Protein AF-A0A538GCN0-F1 (afdb_monomer)

pLDDT: mean 70.9, std 20.15, range [23.64, 97.25]

Nearest PDB structures (foldseek):
  4cke-assembly1_D  TM=4.302E-01  e=5.587E+00  Orthopoxvirus vaccinia

Foldseek 3Di:
DDDDDDQPPDDPVCQQDDDDDPVVVLQVSVVVSCVVVVQDQLCPDPDADEAEAEAQFQQVDRDDPDDCLSNHSYYEYAFDEDAQLDLQAQLQKAAPVRDTDDAFDFAALVCLVVRRIAGDVVSCVVVVHDRVVSSVVSSVVRVCCVVVVHGGRGRHYDALYVPDNRVHHDPVVVVSDDDDDHDHDHDDDDDPDDDPDDDD

Solvent-accessible surface area (backbone atoms only — not comparable to full-atom values): 12314 Å² total; per-residue (Å²): 131,83,87,75,79,80,59,91,87,67,55,82,90,56,60,62,64,92,70,91,75,65,59,72,60,52,55,55,51,54,51,53,54,24,65,77,69,70,56,72,64,53,84,73,49,93,70,81,38,76,42,78,40,75,47,52,17,40,61,74,40,70,65,79,87,77,88,60,71,89,63,52,49,40,60,38,38,31,59,64,77,32,66,83,89,34,90,45,25,36,76,32,35,18,36,87,90,63,50,60,59,56,71,67,40,70,43,42,41,63,38,39,74,71,52,56,42,41,60,27,59,70,52,25,56,77,69,74,43,60,58,68,57,51,40,54,48,52,46,52,49,28,43,50,28,52,74,68,75,40,69,54,48,52,20,43,66,96,55,22,34,68,95,39,78,31,37,39,61,30,69,75,73,64,63,62,64,97,78,71,77,77,54,70,50,78,80,82,77,85,73,89,79,81,82,84,78,89,76,132

Structure (mmCIF, N/CA/C/O backbone):
data_AF-A0A538GCN0-F1
#
_entry.id   AF-A0A538GCN0-F1
#
loop_
_atom_site.group_PDB
_atom_site.id
_atom_site.type_symbol
_atom_site.label_atom_id
_atom_site.label_alt_id
_atom_site.label_comp_id
_atom_site.label_asym_id
_atom_site.label_entity_id
_atom_site.label_seq_id
_atom_site.pdbx_PDB_ins_code
_atom_site.Cartn_x
_atom_site.Cartn_y
_atom_site.Cartn_z
_atom_site.occupancy
_atom_site.B_iso_or_equiv
_atom_site.auth_seq_id
_atom_site.auth_comp_id
_atom_site.auth_asym_id
_atom_site.auth_atom_id
_atom_site.pdbx_PDB_model_num
ATOM 1 N N . MET A 1 1 ? 10.159 -7.612 -38.942 1.00 52.41 1 MET A N 1
ATOM 2 C CA . MET A 1 1 ? 11.280 -7.612 -37.983 1.00 52.41 1 MET A CA 1
ATOM 3 C C . MET A 1 1 ? 11.808 -9.027 -37.894 1.00 52.41 1 MET A C 1
ATOM 5 O O . MET A 1 1 ? 10.989 -9.935 -37.852 1.00 52.41 1 MET A O 1
ATOM 9 N N . ALA A 1 2 ? 13.125 -9.221 -37.961 1.00 57.31 2 ALA A N 1
ATOM 10 C CA . ALA A 1 2 ? 13.705 -10.527 -37.668 1.00 57.31 2 ALA A CA 1
ATOM 11 C C . ALA A 1 2 ? 13.614 -10.764 -36.155 1.00 57.31 2 ALA A C 1
ATOM 13 O O . ALA A 1 2 ? 13.868 -9.846 -35.376 1.00 57.31 2 ALA A O 1
ATOM 14 N N . GLU A 1 3 ? 13.201 -11.960 -35.755 1.00 68.25 3 GLU A N 1
ATOM 15 C CA . GLU A 1 3 ? 13.150 -12.351 -34.349 1.00 68.25 3 GLU A CA 1
ATOM 16 C C . GLU A 1 3 ? 14.589 -12.530 -33.843 1.00 68.25 3 GLU A C 1
ATOM 18 O O . GLU A 1 3 ? 15.367 -13.286 -34.428 1.00 68.25 3 GLU A O 1
ATOM 23 N N . LEU A 1 4 ? 14.970 -11.767 -32.815 1.00 74.50 4 LEU A N 1
ATOM 24 C CA . LEU A 1 4 ? 16.311 -11.824 -32.233 1.00 74.50 4 LEU A CA 1
ATOM 25 C C . LEU A 1 4 ? 16.396 -12.971 -31.215 1.00 74.50 4 LEU A C 1
ATOM 27 O O . LEU A 1 4 ? 15.414 -13.239 -30.518 1.00 74.50 4 LEU A O 1
ATOM 31 N N . PRO A 1 5 ? 17.553 -13.645 -31.097 1.00 76.06 5 PRO A N 1
ATOM 32 C CA . PRO A 1 5 ? 17.729 -14.699 -30.107 1.00 76.06 5 PRO A CA 1
ATOM 33 C C . PRO A 1 5 ? 17.662 -14.132 -28.684 1.00 76.06 5 PRO A C 1
ATOM 35 O O . PRO A 1 5 ? 18.009 -12.979 -28.437 1.00 76.06 5 PRO A O 1
ATOM 38 N N . LEU A 1 6 ? 17.255 -14.956 -27.720 1.00 74.25 6 LEU A N 1
ATOM 39 C CA . LEU A 1 6 ? 17.301 -14.561 -26.312 1.00 74.25 6 LEU A CA 1
ATOM 40 C C . LEU A 1 6 ? 18.765 -14.380 -25.860 1.00 74.25 6 LEU A C 1
ATOM 42 O O . LEU A 1 6 ? 19.615 -15.195 -26.235 1.00 74.25 6 LEU A O 1
ATOM 46 N N . PRO A 1 7 ? 19.085 -13.349 -25.053 1.00 75.19 7 PRO A N 1
ATOM 47 C CA . PRO A 1 7 ? 20.427 -13.176 -24.511 1.00 75.19 7 PRO A CA 1
ATOM 48 C C . PRO A 1 7 ? 20.880 -14.404 -23.701 1.00 75.19 7 PRO A C 1
ATOM 50 O O . PRO A 1 7 ? 20.070 -14.960 -22.959 1.00 75.19 7 PRO A O 1
ATOM 53 N N . PRO A 1 8 ? 22.168 -14.800 -23.745 1.00 74.06 8 PRO A N 1
ATOM 54 C CA . PRO A 1 8 ? 22.662 -16.013 -23.075 1.00 74.06 8 PRO A CA 1
ATOM 55 C C . PRO A 1 8 ? 22.438 -16.063 -21.558 1.00 74.06 8 PRO A C 1
ATOM 57 O O . PRO A 1 8 ? 22.442 -17.134 -20.960 1.00 74.06 8 PRO A O 1
ATOM 60 N N . HIS A 1 9 ? 22.271 -14.905 -20.920 1.00 73.06 9 HIS A N 1
ATOM 61 C CA . HIS A 1 9 ? 22.003 -14.803 -19.491 1.00 73.06 9 HIS A CA 1
ATOM 62 C C . HIS A 1 9 ? 20.524 -14.950 -19.110 1.00 73.06 9 HIS A C 1
ATOM 64 O O . HIS A 1 9 ? 20.208 -14.958 -17.919 1.00 73.06 9 HIS A O 1
ATOM 70 N N . PHE A 1 10 ? 19.618 -14.998 -20.088 1.00 76.44 10 PHE A N 1
ATOM 71 C CA . PHE A 1 10 ? 18.200 -15.212 -19.847 1.00 76.44 10 PHE A CA 1
ATOM 72 C C . PHE A 1 10 ? 17.928 -16.706 -19.640 1.00 76.44 10 PHE A C 1
ATOM 74 O O . PHE A 1 10 ? 18.150 -17.517 -20.537 1.00 76.44 10 PHE A O 1
ATOM 81 N N . ASP A 1 11 ? 17.423 -17.058 -18.458 1.00 74.25 11 ASP A N 1
ATOM 82 C CA . ASP A 1 11 ? 17.020 -18.421 -18.114 1.00 74.25 11 ASP A CA 1
ATOM 83 C C . ASP A 1 11 ? 15.494 -18.476 -17.925 1.00 74.25 11 ASP A C 1
ATOM 85 O O . ASP A 1 11 ? 14.989 -17.977 -16.912 1.00 74.25 11 ASP A O 1
ATOM 89 N N . PRO A 1 12 ? 14.743 -19.078 -18.868 1.00 70.62 12 PRO A N 1
ATOM 90 C CA . PRO A 1 12 ? 13.288 -19.141 -18.787 1.00 70.62 12 PRO A CA 1
ATOM 91 C C . PRO A 1 12 ? 12.788 -19.965 -17.592 1.00 70.62 12 PRO A C 1
ATOM 93 O O . PRO A 1 12 ? 11.657 -19.773 -17.160 1.00 70.62 12 PRO A O 1
ATOM 96 N N . SER A 1 13 ? 13.606 -20.868 -17.039 1.00 75.25 13 SER A N 1
ATOM 97 C CA . SER A 1 13 ? 13.225 -21.711 -15.896 1.00 75.25 13 SER A CA 1
ATOM 98 C C . SER A 1 13 ? 13.237 -20.965 -14.561 1.00 75.25 13 SER A C 1
ATOM 100 O O . SER A 1 13 ? 12.640 -21.423 -13.590 1.00 75.25 13 SER A O 1
ATOM 102 N N . ARG A 1 14 ? 13.888 -19.797 -14.525 1.00 68.12 14 ARG A N 1
ATOM 103 C CA . ARG A 1 14 ? 14.019 -18.938 -13.339 1.00 68.12 14 ARG A CA 1
ATOM 104 C C . ARG A 1 14 ? 13.107 -17.715 -13.382 1.00 68.12 14 ARG A C 1
ATOM 106 O O . ARG A 1 14 ? 13.153 -16.853 -12.503 1.00 68.12 14 ARG A O 1
ATOM 113 N N . VAL A 1 15 ? 12.269 -17.637 -14.411 1.00 61.22 15 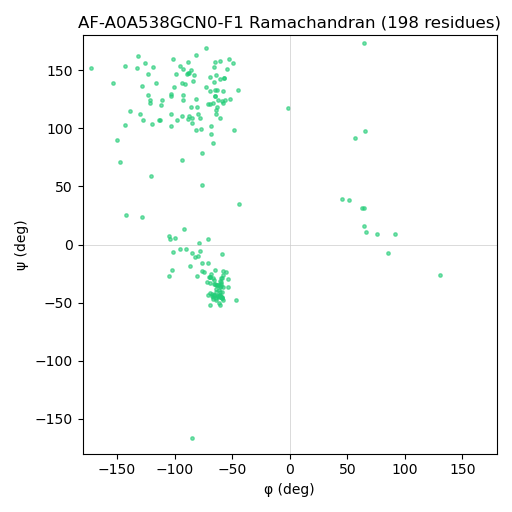VAL A N 1
ATOM 114 C CA . VAL A 1 15 ? 11.203 -16.646 -14.540 1.00 61.22 15 VAL A CA 1
ATOM 115 C C . VAL A 1 15 ? 10.205 -16.893 -13.406 1.00 61.22 15 VAL A C 1
ATOM 117 O O . VAL A 1 15 ? 9.595 -17.953 -13.325 1.00 61.22 15 VAL A O 1
ATOM 120 N N . GLY A 1 16 ? 10.115 -15.955 -12.463 1.00 56.09 16 GLY A N 1
ATOM 121 C CA . GLY A 1 16 ? 9.391 -16.145 -11.198 1.00 56.09 16 GLY A CA 1
ATOM 122 C C . GLY A 1 16 ? 10.204 -15.740 -9.970 1.00 56.09 16 GLY A C 1
ATOM 123 O O . GLY A 1 16 ? 9.646 -15.360 -8.944 1.00 56.09 16 GLY A O 1
ATOM 124 N N . GLU A 1 17 ? 11.531 -15.795 -10.069 1.00 68.00 17 GLU A N 1
ATOM 125 C CA . GLU A 1 17 ? 12.417 -15.612 -8.923 1.00 68.00 17 GLU A CA 1
ATOM 126 C C . GLU A 1 17 ? 12.882 -14.159 -8.768 1.00 68.00 17 GLU A C 1
ATOM 128 O O . GLU A 1 17 ? 13.273 -13.490 -9.727 1.00 68.00 17 GLU A O 1
ATOM 133 N N . VAL A 1 18 ? 12.919 -13.678 -7.522 1.00 62.97 18 VAL A N 1
ATOM 134 C CA . VAL A 1 18 ? 13.594 -12.420 -7.183 1.00 62.97 18 VAL A CA 1
ATOM 135 C C . VAL A 1 18 ? 15.052 -12.729 -6.860 1.00 62.97 18 VAL A C 1
ATOM 137 O O . VAL A 1 18 ? 15.365 -13.273 -5.803 1.00 62.97 18 VAL A O 1
ATOM 140 N N . SER A 1 19 ? 15.962 -12.354 -7.759 1.00 64.81 19 SER A N 1
ATOM 141 C CA . SER A 1 19 ? 17.403 -12.527 -7.565 1.00 64.81 19 SER A CA 1
ATOM 142 C C . SER A 1 19 ? 18.177 -11.224 -7.740 1.00 64.81 19 SER A C 1
ATOM 144 O O . SER A 1 19 ? 17.758 -10.300 -8.440 1.00 64.81 19 SER A O 1
ATOM 146 N N . ARG A 1 20 ? 19.365 -11.160 -7.131 1.00 66.44 20 ARG A N 1
ATOM 147 C CA . ARG A 1 20 ? 20.312 -10.071 -7.379 1.00 66.44 20 ARG A CA 1
ATOM 148 C C . ARG A 1 20 ? 20.781 -10.124 -8.835 1.00 66.44 20 ARG A C 1
ATOM 150 O O . ARG A 1 20 ? 21.260 -11.158 -9.288 1.00 66.44 20 ARG A O 1
ATOM 157 N N . VAL A 1 21 ? 20.678 -8.999 -9.536 1.00 65.00 21 VAL A N 1
ATOM 158 C CA . VAL A 1 21 ? 21.190 -8.844 -10.903 1.00 65.00 21 VAL A CA 1
ATOM 159 C C . VAL A 1 21 ? 22.617 -8.281 -10.844 1.00 65.00 21 VAL A C 1
ATOM 161 O O . VAL A 1 21 ? 22.833 -7.272 -10.161 1.00 65.00 21 VAL A O 1
ATOM 164 N N . PRO A 1 22 ? 23.606 -8.893 -11.524 1.00 70.81 22 PRO A N 1
ATOM 165 C CA . PRO A 1 22 ? 24.942 -8.320 -11.671 1.00 70.81 22 PRO A CA 1
ATOM 166 C C . PRO A 1 22 ? 24.916 -7.196 -12.722 1.00 70.81 22 PRO A C 1
ATOM 168 O O . PRO A 1 22 ? 25.269 -7.395 -13.879 1.00 70.81 22 PRO A O 1
ATOM 171 N N . TYR A 1 23 ? 24.440 -6.008 -12.329 1.00 62.69 23 TYR A N 1
ATOM 172 C CA . TYR A 1 23 ? 24.153 -4.908 -13.265 1.00 62.69 23 TYR A CA 1
ATOM 173 C C . TYR A 1 23 ? 25.353 -4.458 -14.099 1.00 62.69 23 TYR A C 1
ATOM 175 O O . TYR A 1 23 ? 25.184 -4.109 -15.263 1.00 62.69 23 TYR A O 1
ATOM 183 N N . GLU A 1 24 ? 26.554 -4.455 -13.521 1.00 61.50 24 GLU A N 1
ATOM 184 C CA . GLU A 1 24 ? 27.763 -4.057 -14.245 1.00 61.50 24 GLU A CA 1
ATOM 185 C C . GLU A 1 24 ? 28.064 -5.014 -15.406 1.00 61.50 24 GLU A C 1
ATOM 187 O O . GLU A 1 24 ? 28.298 -4.568 -16.530 1.00 61.50 24 GLU A O 1
ATOM 192 N N . ASP A 1 25 ? 27.980 -6.321 -15.155 1.00 68.75 25 ASP A N 1
ATOM 193 C CA . ASP A 1 25 ? 28.199 -7.348 -16.173 1.00 68.75 25 ASP A CA 1
ATOM 194 C C . ASP A 1 25 ? 27.087 -7.313 -17.228 1.00 68.75 25 ASP A C 1
ATOM 196 O O . ASP A 1 25 ? 27.372 -7.288 -18.425 1.00 68.75 25 ASP A O 1
ATOM 200 N N . ARG A 1 26 ? 25.820 -7.193 -16.800 1.00 75.69 26 ARG A N 1
ATOM 201 C CA . ARG A 1 26 ? 24.671 -7.063 -17.713 1.00 75.69 26 ARG A CA 1
ATOM 202 C C . ARG A 1 26 ? 24.783 -5.842 -18.622 1.00 75.69 26 ARG A C 1
ATOM 204 O O . ARG A 1 26 ? 24.492 -5.946 -19.810 1.00 75.69 26 ARG A O 1
ATOM 211 N N . ALA A 1 27 ? 25.242 -4.704 -18.103 1.00 65.75 27 ALA A N 1
ATOM 212 C CA . ALA A 1 27 ? 25.438 -3.500 -18.903 1.00 65.75 27 ALA A CA 1
ATOM 213 C C . ALA A 1 27 ? 26.517 -3.689 -19.982 1.00 65.75 27 ALA A C 1
ATOM 215 O O . ALA A 1 27 ? 26.323 -3.251 -21.117 1.00 65.75 27 ALA A O 1
ATOM 216 N N . ARG A 1 28 ? 27.631 -4.360 -19.653 1.00 70.81 28 ARG A N 1
ATOM 217 C CA . ARG A 1 28 ? 28.695 -4.678 -20.622 1.00 70.81 28 ARG A CA 1
ATOM 218 C C . ARG A 1 28 ? 28.207 -5.663 -21.687 1.00 70.81 28 ARG A C 1
ATOM 220 O O . ARG A 1 28 ? 28.394 -5.411 -22.873 1.00 70.81 28 ARG A O 1
ATOM 227 N N . GLU A 1 29 ? 27.536 -6.738 -21.279 1.00 76.25 29 GLU A N 1
ATOM 228 C CA . GLU A 1 29 ? 26.967 -7.744 -22.187 1.00 76.25 29 GLU A CA 1
ATOM 229 C C . GLU A 1 29 ? 25.911 -7.154 -23.130 1.00 76.25 29 GLU A C 1
ATOM 231 O O . GLU A 1 29 ? 25.882 -7.494 -24.307 1.00 76.25 29 GLU A O 1
ATOM 236 N N . ALA A 1 30 ? 25.065 -6.240 -22.645 1.00 69.62 30 ALA A N 1
ATOM 237 C CA . ALA A 1 30 ? 24.025 -5.605 -23.454 1.00 69.62 30 ALA A CA 1
ATOM 238 C C . ALA A 1 30 ? 24.584 -4.708 -24.572 1.00 69.62 30 ALA A C 1
ATOM 240 O O . ALA A 1 30 ? 23.931 -4.552 -25.609 1.00 69.62 30 ALA A O 1
ATOM 241 N N . VAL A 1 31 ? 25.761 -4.104 -24.364 1.00 72.31 31 VAL A N 1
ATOM 242 C CA . VAL A 1 31 ? 26.472 -3.343 -25.406 1.00 72.31 31 VAL A CA 1
ATOM 243 C C . VAL A 1 31 ? 26.981 -4.302 -26.476 1.00 72.31 31 VAL A C 1
ATOM 245 O O . VAL A 1 31 ? 26.634 -4.137 -27.639 1.00 72.31 31 VAL A O 1
ATOM 248 N N . VAL A 1 32 ? 27.699 -5.355 -26.070 1.00 79.19 32 VAL A N 1
ATOM 249 C CA . VAL A 1 32 ? 28.238 -6.369 -26.993 1.00 79.19 32 VAL A CA 1
ATOM 250 C C . VAL A 1 32 ? 27.123 -7.019 -27.812 1.00 79.19 32 VAL A C 1
ATOM 252 O O . VAL A 1 32 ? 27.203 -7.070 -29.033 1.00 79.19 32 VAL A O 1
ATOM 255 N N . TRP A 1 33 ? 26.041 -7.443 -27.158 1.00 79.75 33 TRP A N 1
ATOM 256 C CA . TRP A 1 33 ? 24.913 -8.086 -27.827 1.00 79.75 33 TRP A CA 1
ATOM 257 C C . TRP A 1 33 ? 24.220 -7.153 -28.830 1.00 79.75 33 TRP A C 1
ATOM 259 O O . TRP A 1 33 ? 23.760 -7.604 -29.878 1.00 79.75 33 TRP A O 1
ATOM 269 N N . ALA A 1 34 ? 24.152 -5.850 -28.534 1.00 74.19 34 ALA A N 1
ATOM 270 C CA . ALA A 1 34 ? 23.592 -4.866 -29.456 1.00 74.19 34 ALA A CA 1
ATOM 271 C C . ALA A 1 34 ? 24.462 -4.681 -30.700 1.00 74.19 34 ALA A C 1
ATOM 273 O O . ALA A 1 34 ? 23.920 -4.653 -3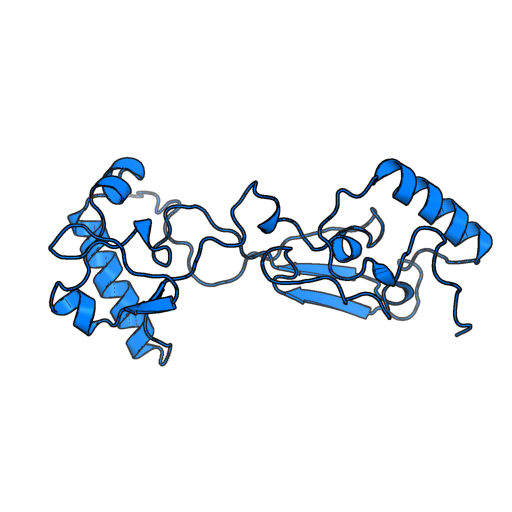1.802 1.00 74.19 34 ALA A O 1
ATOM 274 N N . ASP A 1 35 ? 25.782 -4.615 -30.524 1.00 77.00 35 ASP A N 1
ATOM 275 C CA . ASP A 1 35 ? 26.733 -4.522 -31.632 1.00 77.00 35 ASP A CA 1
ATOM 276 C C . ASP A 1 35 ? 26.669 -5.781 -32.514 1.00 77.00 35 ASP A C 1
ATOM 278 O O . ASP A 1 35 ? 26.589 -5.676 -33.738 1.00 77.00 35 ASP A O 1
ATOM 282 N N . GLU A 1 36 ? 26.616 -6.971 -31.903 1.00 82.00 36 GLU A N 1
ATOM 283 C CA . GLU A 1 36 ? 26.510 -8.261 -32.604 1.00 82.00 36 GLU A CA 1
ATOM 284 C C . GLU A 1 36 ? 25.234 -8.389 -33.450 1.00 82.00 36 GLU A C 1
ATOM 286 O O . GLU A 1 36 ? 25.264 -8.977 -34.531 1.00 82.00 36 GLU A O 1
ATOM 291 N N . HIS A 1 37 ? 24.116 -7.836 -32.972 1.00 78.88 37 HIS A N 1
ATOM 292 C CA . HIS A 1 37 ? 22.804 -7.975 -33.611 1.00 78.88 37 HIS A CA 1
ATOM 293 C C . HIS A 1 37 ? 22.346 -6.704 -34.344 1.00 78.88 37 HIS A C 1
ATOM 295 O O . HIS A 1 37 ? 21.205 -6.639 -34.805 1.00 78.88 37 HIS A O 1
ATOM 301 N N . GLY A 1 38 ? 23.215 -5.693 -34.466 1.00 76.62 38 GLY A N 1
ATOM 302 C CA . GLY A 1 38 ? 22.918 -4.441 -35.166 1.00 76.62 38 GLY A CA 1
ATOM 303 C C . GLY A 1 38 ? 21.776 -3.632 -34.540 1.00 76.62 38 GLY A C 1
ATOM 304 O O . GLY A 1 38 ? 21.027 -2.965 -35.253 1.00 76.62 38 GLY A O 1
ATOM 305 N N . VAL A 1 39 ? 21.609 -3.706 -33.218 1.00 74.19 39 VAL A N 1
ATOM 306 C CA . VAL A 1 39 ? 20.544 -3.004 -32.491 1.00 74.19 39 VAL A CA 1
ATOM 307 C C . VAL A 1 39 ? 20.991 -1.576 -32.185 1.00 74.19 39 VAL A C 1
ATOM 309 O O . VAL A 1 39 ? 21.800 -1.340 -31.288 1.00 74.19 39 VAL A O 1
ATOM 312 N N . GLY A 1 40 ? 20.446 -0.616 -32.935 1.00 65.56 40 GLY A N 1
ATOM 313 C CA . GLY A 1 40 ? 20.700 0.810 -32.737 1.00 65.56 40 GLY A CA 1
ATOM 314 C C . GLY A 1 40 ? 20.026 1.391 -31.484 1.00 65.56 40 GLY A C 1
ATOM 315 O O . GLY A 1 40 ? 19.187 0.743 -30.849 1.00 65.56 40 GLY A O 1
ATOM 316 N N . PRO A 1 41 ? 20.373 2.629 -31.090 1.00 66.00 41 PRO A N 1
ATOM 317 C CA . PRO A 1 41 ? 19.707 3.300 -29.985 1.00 66.00 41 PRO A CA 1
ATOM 318 C C . PRO A 1 41 ? 18.234 3.579 -30.312 1.00 66.00 41 PRO A C 1
ATOM 320 O O . PRO A 1 41 ? 17.946 4.306 -31.256 1.00 66.00 41 PRO A O 1
ATOM 323 N N . ALA A 1 42 ? 17.310 3.166 -29.438 1.00 62.78 42 ALA A N 1
ATOM 324 C CA . ALA A 1 42 ? 15.870 3.466 -29.570 1.00 62.78 42 ALA A CA 1
ATOM 325 C C . ALA A 1 42 ? 15.536 4.981 -29.596 1.00 62.78 42 ALA A C 1
ATOM 327 O O . ALA A 1 42 ? 14.404 5.412 -29.807 1.00 62.78 42 ALA A O 1
ATOM 328 N N . ALA A 1 43 ? 16.529 5.835 -29.330 1.00 59.78 43 ALA A N 1
ATOM 329 C CA . ALA A 1 43 ? 16.440 7.280 -29.491 1.00 59.78 43 ALA A CA 1
ATOM 330 C C . ALA A 1 43 ? 16.345 7.731 -30.956 1.00 59.78 43 ALA A C 1
ATOM 332 O O . ALA A 1 43 ? 15.833 8.825 -31.206 1.00 59.78 43 ALA A O 1
ATOM 333 N N . GLU A 1 44 ? 16.861 6.914 -31.871 1.00 71.12 44 GLU A N 1
ATOM 334 C CA . GLU A 1 44 ? 16.956 7.173 -33.308 1.00 71.12 44 GLU A CA 1
ATOM 335 C C . GLU A 1 44 ? 15.779 6.565 -34.085 1.00 71.12 44 GLU A C 1
ATOM 337 O O . GLU A 1 44 ? 15.641 6.808 -35.284 1.00 71.12 44 GLU A O 1
ATOM 342 N N . ASP A 1 45 ? 14.887 5.841 -33.401 1.00 70.00 45 ASP A N 1
ATOM 343 C CA . ASP A 1 45 ? 13.708 5.240 -34.011 1.00 70.00 45 ASP A CA 1
ATOM 344 C C . ASP A 1 45 ? 12.752 6.306 -34.562 1.00 70.00 45 ASP A C 1
ATOM 346 O O . ASP A 1 45 ? 12.380 7.282 -33.894 1.00 70.00 45 ASP A O 1
ATOM 350 N N . VAL A 1 46 ? 12.308 6.085 -35.802 1.00 73.56 46 VAL A N 1
ATOM 351 C CA . VAL A 1 46 ? 11.317 6.936 -36.481 1.00 73.56 46 VAL A CA 1
ATOM 352 C C . VAL A 1 46 ? 9.922 6.801 -35.867 1.00 73.56 46 VAL A C 1
ATOM 354 O O . VAL A 1 46 ? 9.132 7.744 -35.902 1.00 73.56 46 VAL A O 1
ATOM 357 N N . PHE A 1 47 ? 9.626 5.642 -35.279 1.00 73.69 47 PHE A N 1
ATOM 358 C CA . PHE A 1 47 ? 8.403 5.370 -34.539 1.00 73.69 47 PHE A CA 1
ATOM 359 C C . PHE A 1 47 ? 8.707 5.410 -33.043 1.00 73.69 47 PHE A C 1
ATOM 361 O O . PHE A 1 47 ? 9.626 4.745 -32.577 1.00 73.69 47 PHE A O 1
ATOM 368 N N . ARG A 1 48 ? 7.936 6.192 -32.284 1.00 66.31 48 ARG A N 1
ATOM 369 C CA . ARG A 1 48 ? 8.121 6.331 -30.837 1.00 66.31 48 ARG A CA 1
ATOM 370 C C . ARG A 1 48 ? 6.962 5.708 -30.086 1.00 66.31 48 ARG A C 1
ATOM 372 O O . ARG A 1 48 ? 5.827 6.164 -30.203 1.00 66.31 48 ARG A O 1
ATOM 379 N N . LEU A 1 49 ? 7.282 4.718 -29.265 1.00 67.12 49 LEU A N 1
ATOM 380 C CA . LEU A 1 49 ? 6.366 4.084 -28.327 1.00 67.12 49 LEU A CA 1
ATOM 381 C C . LEU A 1 49 ? 6.769 4.447 -26.892 1.00 67.12 49 LEU A C 1
ATOM 383 O O . LEU A 1 49 ? 7.917 4.230 -26.493 1.00 67.12 49 LEU A O 1
ATOM 387 N N . CYS A 1 50 ? 5.835 5.014 -26.129 1.00 62.56 50 CYS A N 1
ATOM 388 C CA . CYS A 1 50 ? 6.006 5.316 -24.707 1.00 62.56 50 CY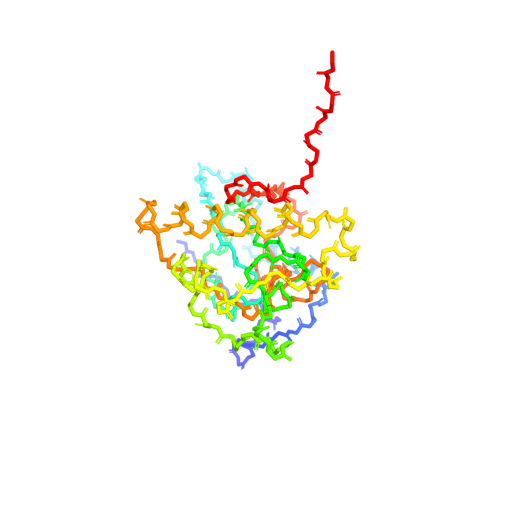S A CA 1
ATOM 389 C C . CYS A 1 50 ? 5.257 4.276 -23.870 1.00 62.56 50 CYS A C 1
ATOM 391 O O . CYS A 1 50 ? 4.069 4.041 -24.095 1.00 62.56 50 CYS A O 1
ATOM 393 N N . LEU A 1 51 ? 5.942 3.687 -22.892 1.00 65.00 51 LEU A N 1
ATOM 394 C CA . LEU A 1 51 ? 5.363 2.791 -21.901 1.00 65.00 51 LEU A CA 1
ATOM 395 C C . LEU A 1 51 ? 5.199 3.536 -20.568 1.00 65.00 51 LEU A C 1
ATOM 397 O O . LEU A 1 51 ? 6.181 3.856 -19.897 1.00 65.00 51 LEU A O 1
ATOM 401 N N . LEU A 1 52 ? 3.953 3.774 -20.160 1.00 70.00 52 LEU A N 1
ATOM 402 C CA . LEU A 1 52 ? 3.623 4.137 -18.781 1.00 70.00 52 LEU A CA 1
ATOM 403 C C . LEU A 1 52 ? 3.479 2.844 -17.976 1.00 70.00 52 LEU A C 1
ATOM 405 O O . LEU A 1 52 ? 2.532 2.088 -18.182 1.00 70.00 52 LEU A O 1
ATOM 409 N N . ALA A 1 53 ? 4.433 2.582 -17.088 1.00 67.94 53 ALA A N 1
ATOM 410 C CA . ALA A 1 53 ? 4.476 1.353 -16.310 1.00 67.94 53 ALA A CA 1
ATOM 411 C C . ALA A 1 53 ? 3.986 1.637 -14.883 1.00 67.94 53 ALA A C 1
ATOM 413 O O . ALA A 1 53 ? 4.700 2.226 -14.075 1.00 67.94 53 ALA A O 1
ATOM 414 N N . VAL A 1 54 ? 2.742 1.268 -14.581 1.00 73.19 54 VAL A N 1
ATOM 415 C CA . VAL A 1 54 ? 2.123 1.588 -13.288 1.00 73.19 54 VAL A CA 1
ATOM 416 C C . VAL A 1 54 ? 2.477 0.521 -12.256 1.00 73.19 54 VAL A C 1
ATOM 418 O O . VAL A 1 54 ? 2.134 -0.642 -12.443 1.00 73.19 54 VAL A O 1
ATOM 421 N N . ASP A 1 55 ? 3.163 0.931 -11.189 1.00 72.31 55 ASP A N 1
ATOM 422 C CA . ASP A 1 55 ? 3.441 0.152 -9.973 1.00 72.31 55 ASP A CA 1
ATOM 423 C C . ASP A 1 55 ? 4.060 -1.239 -10.241 1.00 72.31 55 ASP A C 1
ATOM 425 O O . ASP A 1 55 ? 3.793 -2.222 -9.556 1.00 72.31 55 ASP A O 1
ATOM 429 N N . VAL A 1 56 ? 4.957 -1.320 -11.232 1.00 71.25 56 VAL A N 1
ATOM 430 C CA . VAL A 1 56 ? 5.752 -2.520 -11.590 1.00 71.25 56 VAL A CA 1
ATOM 431 C C . VAL A 1 56 ? 6.908 -2.770 -10.613 1.00 71.25 56 VAL A C 1
ATOM 433 O O . VAL A 1 56 ? 8.078 -2.915 -10.982 1.00 71.25 56 VAL A O 1
ATOM 436 N N . GLN A 1 57 ? 6.584 -2.783 -9.326 1.00 73.31 57 GLN A N 1
ATOM 437 C CA . GLN A 1 57 ? 7.517 -3.025 -8.232 1.00 73.31 57 GLN A CA 1
ATOM 438 C C . GLN A 1 57 ? 7.497 -4.496 -7.823 1.00 73.31 57 GLN A C 1
ATOM 440 O O . GLN A 1 57 ? 6.489 -5.185 -7.977 1.00 73.31 57 GLN A O 1
ATOM 445 N N . ASN A 1 58 ? 8.610 -4.976 -7.268 1.00 68.62 58 ASN A N 1
ATOM 446 C CA . ASN A 1 58 ? 8.781 -6.364 -6.832 1.00 68.62 58 ASN A CA 1
ATOM 447 C C . ASN A 1 58 ? 7.677 -6.844 -5.878 1.00 68.62 58 ASN A C 1
ATOM 449 O O . ASN A 1 58 ? 7.371 -8.030 -5.858 1.00 68.62 58 ASN A O 1
ATOM 453 N N . THR A 1 59 ? 7.084 -5.952 -5.075 1.00 62.97 59 THR A N 1
ATOM 454 C CA . THR A 1 59 ? 5.969 -6.335 -4.200 1.00 62.97 59 THR A CA 1
ATOM 455 C C . THR A 1 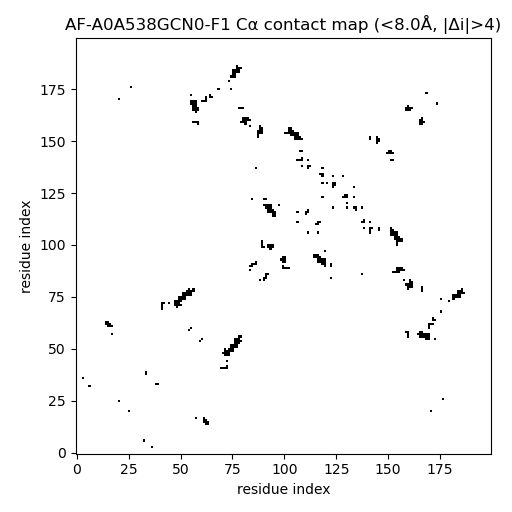59 ? 4.703 -6.735 -4.965 1.00 62.97 59 THR A C 1
ATOM 457 O O . THR A 1 59 ? 3.932 -7.547 -4.463 1.00 62.97 59 THR A O 1
ATOM 460 N N . PHE A 1 60 ? 4.479 -6.193 -6.162 1.00 66.19 60 PHE A N 1
ATOM 461 C CA . PHE A 1 60 ? 3.251 -6.417 -6.929 1.00 66.19 60 PHE A CA 1
ATOM 462 C C . PHE A 1 60 ? 3.437 -7.372 -8.102 1.00 66.19 60 PHE A C 1
ATOM 464 O O . PHE A 1 60 ? 2.486 -8.021 -8.534 1.00 66.19 60 PHE A O 1
ATOM 471 N N . CYS A 1 61 ? 4.651 -7.446 -8.640 1.00 64.94 61 CYS A N 1
ATOM 472 C CA . CYS A 1 61 ? 4.919 -8.122 -9.895 1.00 64.94 61 CYS A CA 1
ATOM 473 C C . CYS A 1 61 ? 5.950 -9.243 -9.712 1.00 64.94 61 CYS A C 1
ATOM 475 O O . CYS A 1 61 ? 7.094 -9.004 -9.332 1.00 64.94 61 CYS A O 1
ATOM 477 N N . VAL A 1 62 ? 5.540 -10.462 -10.063 1.00 55.06 62 VAL A N 1
ATOM 478 C CA . VAL A 1 62 ? 6.416 -11.615 -10.333 1.00 55.06 62 VAL A CA 1
ATOM 479 C C . VAL A 1 62 ? 6.726 -11.587 -11.848 1.00 55.06 62 VAL A C 1
ATOM 481 O O . VAL A 1 62 ? 5.856 -11.180 -12.622 1.00 55.06 62 VAL A O 1
ATOM 484 N N . PRO A 1 63 ? 7.967 -11.847 -12.303 1.00 53.12 63 PRO A N 1
ATOM 485 C CA . PRO A 1 63 ? 8.493 -11.252 -13.527 1.00 53.12 63 PRO A CA 1
ATOM 486 C C . PRO A 1 63 ? 7.992 -11.968 -14.784 1.00 53.12 63 PRO A C 1
ATOM 488 O O . PRO A 1 63 ? 8.437 -13.066 -15.056 1.00 53.12 63 PRO A O 1
ATOM 491 N N . ASP A 1 64 ? 7.158 -11.312 -15.595 1.00 48.81 64 ASP A N 1
ATOM 492 C CA . ASP A 1 64 ? 6.766 -11.820 -16.927 1.00 48.81 64 ASP A CA 1
ATOM 493 C C . ASP A 1 64 ? 6.630 -10.716 -18.003 1.00 48.81 64 ASP A C 1
ATOM 495 O O . ASP A 1 64 ? 5.917 -10.847 -18.997 1.00 48.81 64 ASP A O 1
ATOM 499 N N . PHE A 1 65 ? 7.330 -9.587 -17.846 1.00 51.38 65 PHE A N 1
ATOM 500 C CA . PHE A 1 65 ? 7.048 -8.375 -18.634 1.00 51.38 65 PHE A CA 1
ATOM 501 C C . PHE A 1 65 ? 7.843 -8.185 -19.951 1.00 51.38 65 PHE A C 1
ATOM 503 O O . PHE A 1 65 ? 7.822 -7.095 -20.519 1.00 51.38 65 PHE A O 1
ATOM 510 N N . TYR A 1 66 ? 8.540 -9.197 -20.491 1.00 52.69 66 TYR A N 1
ATOM 511 C CA . TYR A 1 66 ? 9.635 -8.952 -21.460 1.00 52.69 66 TYR A CA 1
ATOM 512 C C . TYR A 1 66 ? 9.479 -9.573 -22.850 1.00 52.69 66 TYR A C 1
ATOM 514 O O . TYR A 1 66 ? 10.350 -10.314 -23.291 1.00 52.69 66 TYR A O 1
ATOM 522 N N . ARG A 1 67 ? 8.413 -9.238 -23.589 1.00 49.31 67 ARG A N 1
ATOM 523 C CA . ARG A 1 67 ? 8.326 -9.624 -25.017 1.00 49.31 67 ARG A CA 1
ATOM 524 C C . ARG A 1 67 ? 8.626 -8.506 -26.020 1.00 49.31 67 ARG A C 1
ATOM 526 O O . ARG A 1 67 ? 9.062 -8.818 -27.116 1.00 49.31 67 ARG A O 1
ATOM 533 N N . ASN A 1 68 ? 8.499 -7.227 -25.640 1.00 51.56 68 ASN A N 1
ATOM 534 C CA . ASN A 1 68 ? 8.578 -6.099 -26.591 1.00 51.56 68 ASN A CA 1
ATOM 535 C C . ASN A 1 68 ? 9.574 -4.989 -26.185 1.00 51.56 68 ASN A C 1
ATOM 537 O O . ASN A 1 68 ? 9.430 -3.842 -26.602 1.00 51.56 68 ASN A O 1
ATOM 541 N N . LEU A 1 69 ? 10.583 -5.294 -25.355 1.00 55.94 69 LEU A N 1
ATOM 542 C CA . LEU A 1 69 ? 11.517 -4.282 -24.823 1.00 55.94 69 LEU A CA 1
ATOM 543 C C . LEU A 1 69 ? 12.302 -3.514 -25.900 1.00 55.94 69 LEU A C 1
ATOM 545 O O . LEU A 1 69 ? 12.657 -2.360 -25.675 1.00 55.94 69 LEU A O 1
ATOM 549 N N . GLY A 1 70 ? 12.562 -4.132 -27.055 1.00 52.38 70 GLY A N 1
ATOM 550 C CA . GLY A 1 70 ? 13.312 -3.512 -28.152 1.00 52.38 70 GLY A CA 1
ATOM 551 C C . GLY A 1 70 ? 12.566 -2.401 -28.897 1.00 52.38 70 GLY A C 1
ATOM 552 O O . GLY A 1 70 ? 13.208 -1.635 -29.600 1.00 52.38 70 GLY A O 1
ATOM 553 N N . GLU A 1 71 ? 11.244 -2.296 -28.733 1.00 57.16 71 GLU A N 1
ATOM 554 C CA . GLU A 1 71 ? 10.409 -1.295 -29.421 1.00 57.16 71 GLU A CA 1
ATOM 555 C C . GLU A 1 71 ? 10.037 -0.107 -28.516 1.00 57.16 71 GLU A C 1
ATOM 557 O O . GLU A 1 71 ? 9.421 0.866 -28.956 1.00 57.16 71 GLU A O 1
ATOM 562 N N . ILE A 1 72 ? 10.376 -0.175 -27.223 1.00 58.09 72 ILE A N 1
ATOM 563 C CA . ILE A 1 72 ? 9.991 0.839 -26.241 1.00 58.09 72 ILE A CA 1
ATOM 564 C C . ILE A 1 72 ? 11.032 1.961 -26.222 1.00 58.09 72 ILE A C 1
ATOM 566 O O . ILE A 1 72 ? 12.149 1.810 -25.733 1.00 58.09 72 ILE A O 1
ATOM 570 N N . THR A 1 73 ? 10.630 3.136 -26.701 1.00 54.56 73 THR A N 1
ATOM 571 C CA . THR A 1 73 ? 11.508 4.316 -26.820 1.00 54.56 73 THR A CA 1
ATOM 572 C C . THR A 1 73 ? 11.585 5.170 -25.544 1.00 54.56 73 THR A C 1
ATOM 574 O O . THR A 1 73 ? 12.516 5.973 -25.382 1.00 54.56 73 THR A O 1
ATOM 577 N N . GLN A 1 74 ? 10.615 5.009 -24.633 1.00 59.72 74 GLN A N 1
ATOM 578 C CA . GLN A 1 74 ? 10.526 5.708 -23.347 1.00 59.72 74 GLN A CA 1
ATOM 579 C C . GLN A 1 74 ? 9.741 4.880 -22.320 1.00 59.72 74 GLN A C 1
ATOM 581 O O . GLN A 1 74 ? 8.691 4.332 -22.650 1.00 59.72 74 GLN A O 1
ATOM 586 N N . VAL A 1 75 ? 10.213 4.851 -21.068 1.00 62.62 75 VAL A N 1
ATOM 587 C CA . VAL A 1 75 ? 9.497 4.261 -19.926 1.00 62.62 75 VAL A CA 1
ATOM 588 C C . VAL A 1 75 ? 9.322 5.311 -18.838 1.00 62.62 75 VAL A C 1
ATOM 590 O O . VAL A 1 75 ? 10.290 5.943 -18.420 1.00 62.62 75 VAL A O 1
ATOM 593 N N . LEU A 1 76 ? 8.090 5.483 -18.370 1.00 67.44 76 LEU A N 1
ATOM 594 C CA . LEU A 1 76 ? 7.750 6.312 -17.217 1.00 67.44 76 LEU A CA 1
ATOM 595 C C . LEU A 1 76 ? 7.104 5.408 -16.167 1.00 67.44 76 LEU A C 1
ATOM 597 O O . LEU A 1 76 ? 5.954 5.015 -16.359 1.00 67.44 76 LEU A O 1
ATOM 601 N N . PRO A 1 77 ? 7.806 5.023 -15.092 1.00 66.06 77 PRO A N 1
ATOM 602 C CA . PRO A 1 77 ? 7.172 4.264 -14.033 1.00 66.06 77 PRO A CA 1
ATOM 603 C C . PRO A 1 77 ? 6.446 5.184 -13.045 1.00 66.06 77 PRO A C 1
ATOM 605 O O . PRO A 1 77 ? 6.970 6.236 -12.664 1.00 66.06 77 PRO A O 1
ATOM 608 N N . SER A 1 78 ? 5.274 4.762 -12.571 1.00 70.25 78 SER A N 1
ATOM 609 C CA . SER A 1 78 ? 4.814 5.176 -11.242 1.00 70.25 78 SER A CA 1
ATOM 610 C C . SER A 1 78 ? 5.359 4.200 -10.208 1.00 70.25 78 SER A C 1
ATOM 612 O O . SER A 1 78 ? 5.563 3.019 -10.496 1.00 70.25 78 SER A O 1
ATOM 614 N N . LEU A 1 79 ? 5.634 4.714 -9.014 1.00 70.00 79 LEU A N 1
ATOM 615 C CA . LEU A 1 79 ? 6.021 3.901 -7.872 1.00 70.00 79 LEU A CA 1
ATOM 616 C C . LEU A 1 79 ? 5.018 4.143 -6.760 1.00 70.00 79 LEU A C 1
ATOM 618 O O . LEU A 1 79 ? 4.873 5.279 -6.296 1.00 70.00 79 LEU A O 1
ATOM 622 N N . ASP A 1 80 ? 4.410 3.071 -6.280 1.00 72.19 80 ASP A N 1
ATOM 623 C CA . ASP A 1 80 ? 3.770 3.081 -4.983 1.00 72.19 80 ASP A CA 1
ATOM 624 C C . ASP A 1 80 ? 4.880 3.169 -3.931 1.00 72.19 80 ASP A C 1
ATOM 626 O O . ASP A 1 80 ? 5.834 2.390 -3.934 1.00 72.19 80 ASP A O 1
ATOM 630 N N . THR A 1 81 ? 4.865 4.205 -3.102 1.00 71.00 81 THR A N 1
ATOM 631 C CA . THR A 1 81 ? 5.980 4.493 -2.191 1.00 71.00 81 THR A CA 1
ATOM 632 C C . THR A 1 81 ? 5.445 4.708 -0.801 1.00 71.00 81 THR A C 1
ATOM 634 O O . THR A 1 81 ? 4.788 5.715 -0.536 1.00 71.00 81 THR A O 1
ATOM 637 N N . HIS A 1 82 ? 5.786 3.776 0.085 1.00 75.50 82 HIS A N 1
ATOM 638 C CA . HIS A 1 82 ? 5.195 3.724 1.410 1.00 75.50 82 HIS A CA 1
ATOM 639 C C . HIS A 1 82 ? 6.215 3.787 2.532 1.00 75.50 82 HIS A C 1
ATOM 641 O O . HIS A 1 82 ? 7.328 3.261 2.448 1.00 75.50 82 HIS A O 1
ATOM 647 N N . HIS A 1 83 ? 5.784 4.416 3.617 1.00 77.12 83 HIS A N 1
ATOM 648 C CA . HIS A 1 83 ? 6.414 4.352 4.926 1.00 77.12 83 HIS A CA 1
ATOM 649 C C . HIS A 1 83 ? 5.626 3.375 5.807 1.00 77.12 83 HIS A C 1
ATOM 651 O O . HIS A 1 83 ? 4.456 3.095 5.565 1.00 77.12 83 HIS A O 1
ATOM 657 N N . ALA A 1 84 ? 6.250 2.866 6.871 1.00 76.00 84 ALA A N 1
ATOM 658 C CA . ALA A 1 84 ? 5.599 1.875 7.733 1.00 76.00 84 ALA A CA 1
ATOM 659 C C . ALA A 1 84 ? 4.315 2.420 8.380 1.00 76.00 84 ALA A C 1
ATOM 661 O O . ALA A 1 84 ? 3.281 1.759 8.385 1.00 76.00 84 ALA A O 1
ATOM 662 N N . MET A 1 85 ? 4.367 3.652 8.883 1.00 84.81 85 MET A N 1
ATOM 663 C CA . MET A 1 85 ? 3.282 4.270 9.641 1.00 84.81 85 MET A CA 1
ATOM 664 C C . MET A 1 85 ? 2.373 5.096 8.724 1.00 84.81 85 MET A C 1
ATOM 666 O O . MET A 1 85 ? 2.408 6.323 8.733 1.00 84.81 85 MET A O 1
ATOM 670 N N . GLN A 1 86 ? 1.575 4.412 7.905 1.00 84.19 86 GLN A N 1
ATOM 671 C CA . GLN A 1 86 ? 0.540 5.026 7.069 1.00 84.19 86 GLN A CA 1
ATOM 672 C C . GLN A 1 86 ? -0.842 4.489 7.440 1.00 84.19 86 GLN A C 1
ATOM 674 O O . GLN A 1 86 ? -0.972 3.362 7.908 1.00 84.19 86 GLN A O 1
ATOM 679 N N . VAL A 1 87 ? -1.873 5.303 7.196 1.00 88.19 87 VAL A N 1
ATOM 680 C CA . VAL A 1 87 ? -3.262 5.081 7.643 1.00 88.19 87 VAL A CA 1
ATOM 681 C C . VAL A 1 87 ? -3.873 3.735 7.227 1.00 88.19 87 VAL A C 1
ATOM 683 O O . VAL A 1 87 ? -4.793 3.254 7.876 1.00 88.19 87 VAL A 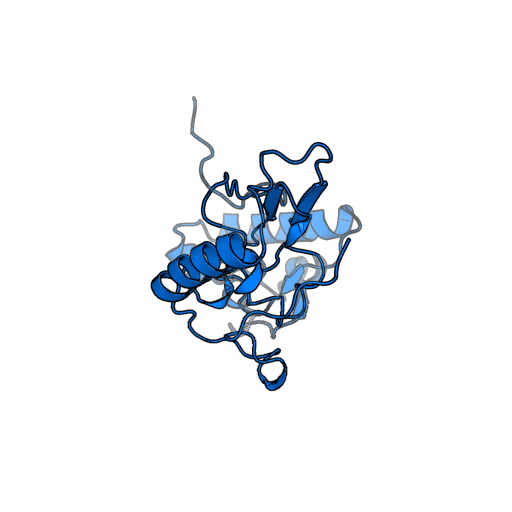O 1
ATOM 686 N N . PHE A 1 88 ? -3.367 3.117 6.160 1.00 89.06 88 PHE A N 1
ATOM 687 C CA . PHE A 1 88 ? -3.845 1.839 5.628 1.00 89.06 88 PHE A CA 1
ATOM 688 C C . PHE A 1 88 ? -2.983 0.633 6.045 1.00 89.06 88 PHE A C 1
ATOM 690 O O . PHE A 1 88 ? -3.220 -0.469 5.560 1.00 89.06 88 PHE A O 1
ATOM 697 N N . HIS A 1 89 ? -1.985 0.805 6.916 1.00 88.69 89 HIS A N 1
ATOM 698 C CA . HIS A 1 89 ? -1.242 -0.304 7.518 1.00 88.69 89 HIS A CA 1
ATOM 699 C C . HIS A 1 89 ? -1.774 -0.616 8.917 1.00 88.69 89 HIS A C 1
ATOM 701 O O . HIS A 1 89 ? -2.148 0.286 9.666 1.00 88.69 89 HIS A O 1
ATOM 707 N N . ALA A 1 90 ? -1.741 -1.897 9.293 1.00 91.56 90 ALA A N 1
ATOM 708 C CA . ALA A 1 90 ? -2.320 -2.390 10.545 1.00 91.56 90 ALA A CA 1
ATOM 709 C C . ALA A 1 90 ? -1.826 -1.636 11.793 1.00 91.56 90 ALA A C 1
ATOM 711 O O . ALA A 1 90 ? -2.618 -1.353 12.683 1.00 91.56 90 ALA A O 1
ATOM 712 N N . ILE A 1 91 ? -0.550 -1.227 11.823 1.00 92.44 91 ILE A N 1
ATOM 713 C CA . ILE A 1 91 ? 0.052 -0.512 12.962 1.00 92.44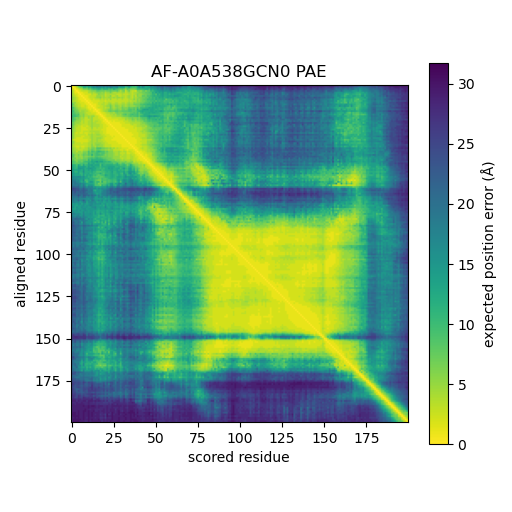 91 ILE A CA 1
ATOM 714 C C . ILE A 1 91 ? -0.673 0.793 13.323 1.00 92.44 91 ILE A C 1
ATOM 716 O O . ILE A 1 91 ? -0.609 1.229 14.472 1.00 92.44 91 ILE A O 1
ATOM 720 N N . TRP A 1 92 ? -1.352 1.417 12.353 1.00 92.81 92 TRP A N 1
ATOM 721 C CA . TRP A 1 92 ? -2.069 2.675 12.543 1.00 92.81 92 TRP A CA 1
ATOM 722 C C . TRP A 1 92 ? -3.311 2.522 13.424 1.00 92.81 92 TRP A C 1
ATOM 724 O O . TRP A 1 92 ? -3.713 3.484 14.077 1.00 92.81 92 TRP A O 1
ATOM 734 N N . LEU A 1 93 ? -3.918 1.335 13.441 1.00 95.69 93 LEU A N 1
ATOM 735 C CA . LEU A 1 93 ? -5.205 1.076 14.074 1.00 95.69 93 LEU A CA 1
ATOM 736 C C . LEU A 1 93 ? -5.052 0.084 15.217 1.00 95.69 93 LEU A C 1
ATOM 738 O O . LEU A 1 93 ? -4.341 -0.909 15.087 1.00 95.69 93 LEU A O 1
ATOM 742 N N . VAL A 1 94 ? -5.754 0.342 16.310 1.00 96.62 94 VAL A N 1
ATOM 743 C CA . VAL A 1 94 ? -5.947 -0.612 17.402 1.00 96.62 94 VAL A CA 1
ATOM 744 C C . VAL A 1 94 ? -7.417 -0.655 17.789 1.00 96.62 94 VAL A C 1
ATOM 746 O O . VAL A 1 94 ? -8.127 0.340 17.612 1.00 96.62 94 VAL A O 1
ATOM 749 N N . ASP A 1 95 ? -7.874 -1.788 18.301 1.00 96.31 95 ASP A N 1
ATOM 750 C CA . ASP A 1 95 ? -9.203 -1.922 18.894 1.00 96.31 95 ASP A CA 1
ATOM 751 C C . ASP A 1 95 ? -9.216 -1.499 20.380 1.00 96.31 95 ASP A C 1
ATOM 753 O O . ASP A 1 95 ? -8.302 -0.820 20.880 1.00 96.31 95 ASP A O 1
ATOM 757 N N . GLU A 1 96 ? -10.295 -1.844 21.086 1.00 94.19 96 GLU A N 1
ATOM 758 C CA . GLU A 1 96 ? -10.463 -1.573 22.516 1.00 94.19 96 GLU A CA 1
ATOM 759 C C . GLU A 1 96 ? -9.416 -2.285 23.382 1.00 94.19 96 GLU A C 1
ATOM 761 O O . GLU A 1 96 ? -8.935 -1.677 24.345 1.00 94.19 96 GLU A O 1
ATOM 766 N N . ASP A 1 97 ? -9.011 -3.494 22.986 1.00 95.56 97 ASP A N 1
ATOM 767 C CA . ASP A 1 97 ? -8.026 -4.336 23.671 1.00 95.56 97 ASP A CA 1
ATOM 768 C C . ASP A 1 97 ? -6.576 -3.951 23.319 1.00 95.56 97 ASP A C 1
ATOM 770 O O . ASP A 1 97 ? -5.634 -4.357 24.000 1.00 95.56 97 ASP A O 1
ATOM 774 N N . GLY A 1 98 ? -6.387 -3.097 22.308 1.00 93.62 98 GLY A N 1
ATOM 775 C CA . GLY A 1 98 ? -5.073 -2.655 21.843 1.00 93.62 98 GLY A CA 1
ATOM 776 C C . GLY A 1 98 ? -4.500 -3.520 20.719 1.00 93.62 98 GLY A C 1
ATOM 777 O O . GLY A 1 98 ? -3.339 -3.340 20.352 1.00 93.62 98 GLY A O 1
ATOM 778 N N . GLU A 1 99 ? -5.298 -4.430 20.163 1.00 96.31 99 GLU A N 1
ATOM 779 C CA . GLU A 1 99 ? -4.896 -5.356 19.111 1.00 96.31 99 GLU A CA 1
ATOM 780 C C . GLU A 1 99 ? -5.035 -4.724 17.721 1.00 96.31 99 GLU A C 1
ATOM 782 O O . GLU A 1 99 ? -5.877 -3.858 17.472 1.00 96.31 99 GLU A O 1
ATOM 787 N N . HIS A 1 100 ? -4.181 -5.156 16.791 1.00 95.12 100 HIS A N 1
ATOM 788 C CA . HIS A 1 100 ? -4.154 -4.642 15.422 1.00 95.12 100 HIS A CA 1
ATOM 789 C C . HIS A 1 100 ? -5.087 -5.431 14.489 1.00 95.12 100 HIS A C 1
ATOM 791 O O . HIS A 1 100 ? -5.185 -6.655 14.606 1.00 95.12 100 HIS A O 1
ATOM 797 N N . PRO A 1 101 ? -5.701 -4.780 13.482 1.00 95.12 101 PRO A N 1
ATOM 798 C CA . PRO A 1 101 ? -6.493 -5.487 12.485 1.00 95.12 101 PRO A CA 1
ATOM 799 C C . PRO A 1 101 ? -5.627 -6.437 11.650 1.00 95.12 101 PRO A C 1
ATOM 801 O O . PRO A 1 101 ? -4.484 -6.130 11.295 1.00 95.12 101 PRO A O 1
ATOM 804 N N . ALA A 1 102 ? -6.203 -7.573 11.257 1.00 93.94 102 ALA A N 1
ATOM 805 C CA . ALA A 1 102 ? -5.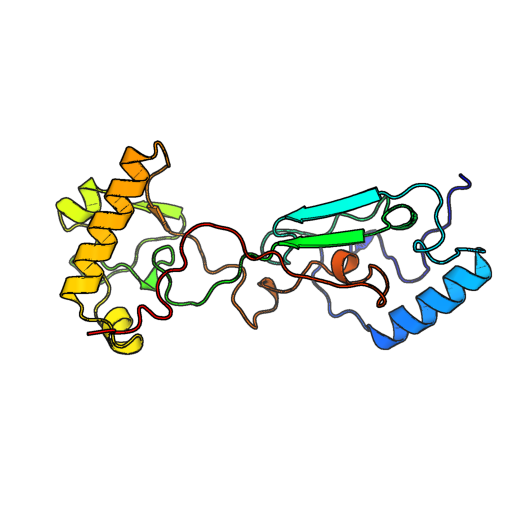574 -8.476 10.301 1.00 93.94 102 ALA A CA 1
ATOM 806 C C . ALA A 1 102 ? -5.433 -7.810 8.917 1.00 93.94 102 ALA A C 1
ATOM 808 O O . ALA A 1 102 ? -6.190 -6.900 8.559 1.00 93.94 102 ALA A O 1
ATOM 809 N N . ALA A 1 103 ? -4.492 -8.290 8.101 1.00 88.56 103 ALA A N 1
ATOM 810 C CA . ALA A 1 103 ? -4.380 -7.852 6.711 1.00 88.56 103 ALA A CA 1
ATOM 811 C C . ALA A 1 103 ? -5.694 -8.098 5.946 1.00 88.56 103 ALA A C 1
ATOM 813 O O . ALA A 1 103 ? -6.368 -9.107 6.142 1.00 88.56 103 ALA A O 1
ATOM 814 N N . TYR A 1 104 ? -6.024 -7.166 5.059 1.00 91.06 104 TYR A N 1
ATOM 815 C CA . TYR A 1 104 ? -7.253 -7.074 4.269 1.00 91.06 104 TYR A CA 1
ATOM 816 C C . TYR A 1 104 ? -8.539 -6.819 5.062 1.00 91.06 104 TYR A C 1
ATOM 818 O O . TYR A 1 104 ? -9.625 -6.878 4.486 1.00 91.06 104 TYR A O 1
ATOM 826 N N . THR A 1 105 ? -8.441 -6.479 6.351 1.00 94.31 105 THR A N 1
ATOM 827 C CA . THR A 1 105 ? -9.592 -5.970 7.107 1.00 94.31 105 THR A CA 1
ATOM 828 C C . THR A 1 105 ? -10.143 -4.722 6.419 1.00 94.31 105 THR A C 1
ATOM 830 O O . THR A 1 105 ? -9.387 -3.817 6.060 1.00 94.31 105 THR A O 1
ATOM 833 N N . LEU A 1 106 ? -11.461 -4.682 6.234 1.00 95.12 106 LEU A N 1
ATOM 834 C CA . LEU A 1 106 ? -12.181 -3.507 5.759 1.00 95.12 106 LEU A CA 1
ATOM 835 C C . LEU A 1 106 ? -12.667 -2.714 6.969 1.00 95.12 106 LEU A C 1
ATOM 837 O O . LEU A 1 106 ? -13.344 -3.260 7.836 1.00 95.12 106 LEU A O 1
ATOM 841 N N . VAL A 1 107 ? -12.287 -1.442 7.025 1.00 95.62 107 VAL A N 1
ATOM 842 C CA . VAL A 1 107 ? -12.616 -0.518 8.109 1.00 95.62 107 VAL A CA 1
ATOM 843 C C . VAL A 1 107 ? -13.534 0.565 7.556 1.00 95.62 107 VAL A C 1
ATOM 845 O O . VAL A 1 107 ? -13.112 1.439 6.794 1.00 95.62 107 VAL A O 1
ATOM 848 N N . SER A 1 108 ? -14.807 0.491 7.923 1.00 95.56 108 SER A N 1
ATOM 849 C CA . SER A 1 108 ? -15.832 1.445 7.506 1.00 95.56 108 SER A CA 1
ATOM 850 C C . SER A 1 108 ? -15.816 2.713 8.362 1.00 95.56 108 SER A C 1
ATOM 852 O O . SER A 1 108 ? -15.282 2.743 9.475 1.00 95.56 108 SER A O 1
ATOM 854 N N . ALA A 1 109 ? -16.457 3.776 7.870 1.00 94.62 109 ALA A N 1
ATOM 855 C CA . ALA A 1 109 ? -16.690 4.979 8.672 1.00 94.62 109 ALA A CA 1
ATOM 856 C C . ALA A 1 109 ? -17.512 4.678 9.942 1.00 94.62 109 ALA A C 1
ATOM 858 O O . ALA A 1 109 ? -17.274 5.286 10.987 1.00 94.62 109 ALA A O 1
ATOM 859 N N . ASP A 1 110 ? -18.421 3.701 9.874 1.00 95.56 110 ASP A N 1
ATOM 860 C CA . ASP A 1 110 ? -19.237 3.263 11.007 1.00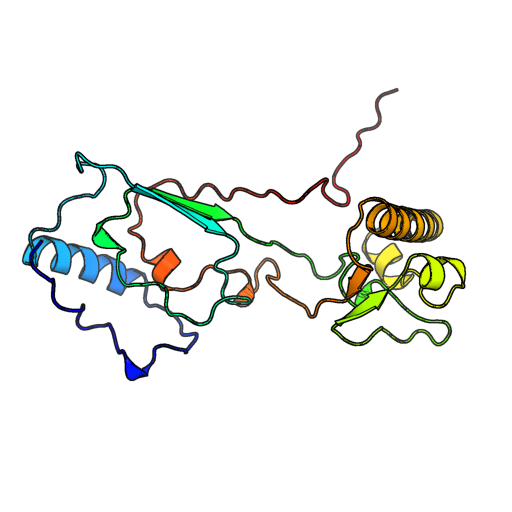 95.56 110 ASP A CA 1
ATOM 861 C C . ASP A 1 110 ? -18.416 2.483 12.041 1.00 95.56 110 ASP A C 1
ATOM 863 O O . ASP A 1 110 ? -18.684 2.582 13.236 1.00 95.56 110 ASP A O 1
ATOM 867 N N . ASP A 1 111 ? -17.390 1.727 11.627 1.00 96.31 111 ASP A N 1
ATOM 868 C CA . ASP A 1 111 ? -16.433 1.118 12.560 1.00 96.31 111 ASP A CA 1
ATOM 869 C C . ASP A 1 111 ? -15.713 2.184 13.393 1.00 96.31 111 ASP A C 1
ATOM 871 O O . ASP A 1 111 ? -15.618 2.046 14.614 1.00 96.31 111 ASP A O 1
ATOM 875 N N . ILE A 1 112 ? -15.253 3.262 12.745 1.00 96.00 112 ILE A N 1
ATOM 876 C CA . ILE A 1 112 ? -14.580 4.375 13.428 1.00 96.00 112 ILE A CA 1
ATOM 877 C C . ILE A 1 112 ? -15.555 5.119 14.345 1.00 96.00 112 ILE A C 1
ATOM 879 O O . ILE A 1 112 ? -15.226 5.399 15.495 1.00 96.00 112 ILE A O 1
ATOM 883 N N . ALA A 1 113 ? -16.767 5.418 13.867 1.00 94.88 113 ALA A N 1
ATOM 884 C CA . ALA A 1 113 ? -17.780 6.122 14.652 1.00 94.88 113 ALA A CA 1
ATOM 885 C C . ALA A 1 113 ? -18.242 5.317 15.879 1.00 94.88 113 ALA A C 1
ATOM 887 O O . ALA A 1 113 ? -18.507 5.898 16.930 1.00 94.88 113 ALA A O 1
ATOM 888 N N . ALA A 1 114 ? -18.300 3.987 15.758 1.00 95.50 114 ALA A N 1
ATOM 889 C CA . ALA A 1 114 ? -18.606 3.078 16.859 1.00 95.50 114 ALA A CA 1
ATOM 890 C C . ALA A 1 114 ? -17.419 2.844 17.812 1.00 95.50 114 ALA A C 1
ATOM 892 O O . ALA A 1 114 ? -17.588 2.157 18.813 1.00 95.50 114 ALA A O 1
ATOM 893 N N . GLY A 1 115 ? -16.229 3.375 17.508 1.00 94.25 115 GLY A N 1
ATOM 894 C CA . GLY A 1 115 ? -15.025 3.191 18.320 1.00 94.25 115 GLY A CA 1
ATOM 895 C C . GLY A 1 115 ? -14.370 1.814 18.194 1.00 94.25 115 GLY A C 1
ATOM 896 O O . GLY A 1 115 ? -13.431 1.536 18.933 1.00 94.25 115 GLY A O 1
ATOM 897 N N . ARG A 1 116 ? -14.811 0.973 17.243 1.00 95.81 116 ARG A N 1
ATOM 898 C CA . ARG A 1 116 ? -14.234 -0.365 17.007 1.00 95.81 116 ARG A CA 1
ATOM 899 C C . ARG A 1 116 ? -12.762 -0.293 16.617 1.00 95.81 116 ARG A C 1
ATOM 901 O O . ARG A 1 116 ? -11.988 -1.156 17.010 1.00 95.81 116 ARG A O 1
ATOM 908 N N . TRP A 1 117 ? -12.384 0.747 15.875 1.00 97.25 117 TRP A N 1
ATOM 909 C CA . TRP A 1 117 ? -10.992 1.050 15.558 1.00 97.25 117 TRP A CA 1
ATOM 910 C C . TRP A 1 117 ? -10.670 2.500 15.900 1.00 97.25 117 TRP A C 1
ATOM 912 O O . TRP A 1 117 ? -11.418 3.418 15.560 1.00 97.25 117 TRP A O 1
ATOM 922 N N . ARG A 1 118 ? -9.512 2.704 16.524 1.00 95.56 118 ARG A N 1
ATOM 923 C CA . ARG A 1 118 ? -8.955 4.015 16.876 1.00 95.56 118 ARG A CA 1
ATOM 924 C C . ARG A 1 118 ? -7.495 4.104 16.457 1.00 95.56 118 ARG A C 1
ATOM 926 O O . ARG A 1 118 ? -6.844 3.087 16.222 1.00 95.56 118 ARG A O 1
ATOM 933 N N . VAL A 1 119 ? -6.972 5.325 16.371 1.00 94.94 119 VAL A N 1
ATOM 934 C CA . VAL A 1 119 ? -5.548 5.526 16.087 1.00 94.94 119 VAL A CA 1
ATOM 935 C C . VAL A 1 119 ? -4.705 4.972 17.232 1.00 94.94 119 VAL A C 1
ATOM 937 O O . VAL A 1 119 ? -4.950 5.272 18.400 1.00 94.94 119 VAL A O 1
ATOM 940 N N . ASN A 1 120 ? -3.677 4.205 16.880 1.00 93.62 120 ASN A N 1
ATOM 941 C CA . ASN A 1 120 ? -2.648 3.767 17.808 1.00 93.62 120 ASN A CA 1
ATOM 942 C C . ASN A 1 120 ? -1.864 4.976 18.349 1.00 93.62 120 ASN A C 1
ATOM 944 O O . ASN A 1 120 ? -1.161 5.661 17.600 1.00 93.62 120 ASN A O 1
ATOM 948 N N . SER A 1 121 ? -1.948 5.223 19.657 1.00 89.81 121 SER A N 1
ATOM 949 C CA . SER A 1 121 ? -1.280 6.354 20.313 1.00 89.81 121 SER A CA 1
ATOM 950 C C . SER A 1 121 ? 0.240 6.327 20.144 1.00 89.81 121 SER A C 1
ATOM 952 O O . SER A 1 121 ? 0.836 7.385 19.958 1.00 89.81 121 SER A O 1
ATOM 954 N N . ALA A 1 122 ? 0.859 5.143 20.109 1.00 88.12 122 ALA A N 1
ATOM 955 C CA . ALA A 1 122 ? 2.298 5.007 19.893 1.00 88.12 122 ALA A CA 1
ATOM 956 C C . ALA A 1 122 ? 2.723 5.484 18.493 1.00 88.12 122 ALA A C 1
ATOM 958 O O . ALA A 1 122 ? 3.801 6.053 18.328 1.00 88.12 122 ALA A O 1
ATOM 959 N N . VAL A 1 123 ? 1.871 5.295 17.477 1.00 87.12 123 VAL A N 1
ATOM 960 C CA . VAL A 1 123 ? 2.118 5.819 16.124 1.00 87.12 123 VAL A CA 1
ATOM 961 C C . VAL A 1 123 ? 1.973 7.336 16.099 1.00 87.12 123 VAL A C 1
ATOM 963 O O . VAL A 1 123 ? 2.813 8.016 15.513 1.00 87.12 123 VAL A O 1
ATOM 966 N N . ALA A 1 124 ? 0.938 7.872 16.750 1.00 82.50 124 ALA A N 1
ATOM 967 C CA . ALA A 1 124 ? 0.751 9.317 16.857 1.00 82.50 124 ALA A CA 1
ATOM 968 C C . ALA A 1 124 ? 1.956 9.981 17.550 1.00 82.50 124 ALA A C 1
ATOM 970 O O . ALA A 1 124 ? 2.506 10.947 17.026 1.00 82.50 124 ALA A O 1
ATOM 971 N N . GLU A 1 125 ? 2.437 9.404 18.654 1.00 83.12 125 GLU A N 1
ATOM 972 C CA . GLU A 1 125 ? 3.628 9.866 19.373 1.00 83.12 125 GLU A CA 1
ATOM 973 C C . GLU A 1 125 ? 4.894 9.795 18.508 1.00 83.12 125 GLU A C 1
ATOM 975 O O . GLU A 1 125 ? 5.601 10.794 18.371 1.00 83.12 125 GLU A O 1
ATOM 980 N N . ALA A 1 126 ? 5.157 8.651 17.865 1.00 76.56 126 ALA A N 1
ATOM 981 C CA . ALA A 1 126 ? 6.340 8.458 17.024 1.00 76.56 126 ALA A CA 1
ATOM 982 C C . ALA A 1 126 ? 6.401 9.438 15.840 1.00 76.56 126 ALA A C 1
ATOM 984 O O . ALA A 1 126 ? 7.487 9.824 15.405 1.00 76.56 126 ALA A O 1
ATOM 985 N N . LEU A 1 127 ? 5.241 9.848 15.323 1.00 79.31 127 LEU A N 1
ATOM 986 C CA . LEU A 1 127 ? 5.125 10.825 14.242 1.00 79.31 127 LEU A CA 1
ATOM 987 C C . LEU A 1 127 ? 5.017 12.276 14.740 1.00 79.31 127 LEU A C 1
ATOM 989 O O . LEU A 1 127 ? 4.988 13.193 13.918 1.00 79.31 127 LEU A O 1
ATOM 993 N N . GLY A 1 128 ? 4.955 12.503 16.057 1.00 85.25 128 GLY A N 1
ATOM 994 C CA . GLY A 1 128 ? 4.764 13.829 16.647 1.00 85.25 128 GLY A CA 1
ATOM 995 C C . GLY A 1 128 ? 3.406 14.455 16.310 1.00 85.25 128 GLY A C 1
ATOM 996 O O . GLY A 1 128 ? 3.306 15.673 16.167 1.00 85.25 128 GLY A O 1
ATOM 997 N N . ILE A 1 129 ? 2.374 13.629 16.132 1.00 84.94 129 ILE A N 1
ATOM 998 C CA . ILE A 1 129 ? 1.014 14.041 15.779 1.00 84.94 129 ILE A CA 1
ATOM 999 C C . ILE A 1 129 ? 0.148 14.033 17.039 1.00 84.94 129 ILE A C 1
ATOM 1001 O O . ILE A 1 129 ? 0.162 13.080 17.814 1.00 84.94 129 ILE A O 1
ATOM 1005 N N . ASP A 1 130 ? -0.653 15.082 17.215 1.00 90.44 130 ASP A N 1
ATOM 1006 C CA . ASP A 1 130 ? -1.673 15.138 18.262 1.00 90.44 130 ASP A CA 1
ATOM 1007 C C . ASP A 1 130 ? -2.679 13.969 18.112 1.00 90.44 130 ASP A C 1
ATOM 1009 O O . ASP A 1 130 ? -3.292 13.831 17.045 1.00 90.44 130 ASP A O 1
ATOM 1013 N N . PRO A 1 131 ? -2.871 13.115 19.138 1.00 88.56 131 PRO A N 1
ATOM 1014 C CA . PRO A 1 131 ? -3.740 11.941 19.035 1.00 88.56 131 PRO A CA 1
ATOM 1015 C C . PRO A 1 131 ? -5.196 12.277 18.699 1.00 88.56 131 PRO A C 1
ATOM 1017 O O . PRO A 1 131 ? -5.841 11.552 17.935 1.00 88.56 131 PRO A O 1
ATOM 1020 N N . ASP A 1 132 ? -5.719 13.389 19.216 1.00 91.81 132 ASP A N 1
ATOM 1021 C CA . ASP A 1 132 ? -7.093 13.806 18.937 1.00 91.81 132 ASP A CA 1
ATOM 1022 C C . ASP A 1 132 ? -7.240 14.249 17.479 1.00 91.81 132 ASP A C 1
ATOM 1024 O O . ASP A 1 132 ? -8.208 13.895 16.800 1.00 91.81 132 ASP A O 1
ATOM 1028 N N . TYR A 1 133 ? -6.264 14.997 16.960 1.00 91.88 133 TYR A N 1
ATOM 1029 C CA . TYR A 1 133 ? -6.182 15.326 15.543 1.00 91.88 133 TYR A CA 1
ATOM 1030 C C . TYR A 1 133 ? -6.099 14.071 14.673 1.00 91.88 133 TYR A C 1
ATOM 1032 O O . TYR A 1 133 ? -6.837 13.976 13.691 1.00 91.88 133 TYR A O 1
ATOM 1040 N N . ALA A 1 134 ? -5.260 13.098 15.034 1.00 89.88 134 ALA A N 1
ATOM 1041 C CA . ALA A 1 134 ? -5.111 11.864 14.271 1.00 89.88 134 ALA A CA 1
ATOM 1042 C C . ALA A 1 134 ? -6.431 11.075 14.196 1.00 89.88 134 ALA A C 1
ATOM 1044 O O . ALA A 1 134 ? -6.823 10.635 13.113 1.00 89.88 134 ALA A O 1
ATOM 1045 N N . ASN A 1 135 ? -7.161 10.962 15.312 1.00 92.31 135 ASN A N 1
ATOM 1046 C CA . ASN A 1 135 ? -8.474 10.311 15.347 1.00 92.31 135 ASN A CA 1
ATOM 1047 C C . ASN A 1 135 ? -9.526 11.073 14.524 1.00 92.31 135 ASN A C 1
ATOM 1049 O O . ASN A 1 135 ? -10.250 10.462 13.735 1.00 92.31 135 ASN A O 1
ATOM 1053 N N . ARG A 1 136 ? -9.575 12.412 14.617 1.00 94.00 136 ARG A N 1
ATOM 1054 C CA . ARG A 1 136 ? -10.461 13.229 13.763 1.00 94.00 136 ARG A CA 1
ATOM 1055 C C . ARG A 1 136 ? -10.133 13.067 12.280 1.00 94.00 136 ARG A C 1
ATOM 1057 O O . ARG A 1 136 ? -11.044 12.986 11.459 1.00 94.00 136 ARG A O 1
ATOM 1064 N N . HIS A 1 137 ? -8.849 13.012 11.934 1.00 92.75 137 HIS A N 1
ATOM 1065 C CA . HIS A 1 137 ? -8.404 12.803 10.561 1.00 92.75 137 HIS A CA 1
ATOM 1066 C C . HIS A 1 137 ? -8.799 11.413 10.048 1.00 92.75 137 HIS A C 1
ATOM 1068 O O . HIS A 1 137 ? -9.302 11.307 8.933 1.00 92.75 137 HIS A O 1
ATOM 1074 N N . LEU A 1 138 ? -8.636 10.357 10.852 1.00 93.88 138 LEU A N 1
ATOM 1075 C CA . LEU A 1 138 ? -9.072 8.999 10.504 1.00 93.88 138 LEU A CA 1
ATOM 1076 C C . LEU A 1 138 ? -10.587 8.934 10.238 1.00 93.88 138 LEU A C 1
ATOM 1078 O O . LEU A 1 138 ? -11.010 8.386 9.217 1.00 93.88 138 LEU A O 1
ATOM 1082 N N . ALA A 1 139 ? -11.396 9.541 11.112 1.00 94.44 139 ALA A N 1
ATOM 1083 C CA . ALA A 1 139 ? -12.845 9.626 10.931 1.00 94.44 139 ALA A CA 1
ATOM 1084 C C . ALA A 1 139 ? -13.214 10.402 9.655 1.00 94.44 139 ALA A C 1
ATOM 1086 O O . ALA A 1 139 ? -14.023 9.947 8.851 1.00 94.44 139 ALA A O 1
ATOM 1087 N N . HIS A 1 140 ? -12.570 11.547 9.416 1.00 94.12 140 HIS A N 1
ATOM 1088 C CA . HIS A 1 140 ? -12.788 12.323 8.198 1.00 94.12 140 HIS A CA 1
ATOM 1089 C C . HIS A 1 140 ? -12.406 11.539 6.933 1.00 94.12 140 HIS A C 1
ATOM 1091 O O . HIS A 1 140 ? -13.136 11.561 5.943 1.00 94.12 140 HIS A O 1
ATOM 1097 N N . TYR A 1 141 ? -11.265 10.849 6.957 1.00 91.69 141 TYR A N 1
ATOM 1098 C CA . TYR A 1 141 ? -10.742 10.096 5.822 1.00 91.69 141 TYR A CA 1
ATOM 1099 C C . TYR A 1 141 ? -11.664 8.935 5.433 1.00 91.69 141 TYR A C 1
ATOM 1101 O O . TYR A 1 141 ? -12.031 8.811 4.265 1.00 91.69 141 TYR A O 1
ATOM 1109 N N . THR A 1 142 ? -12.102 8.134 6.407 1.00 93.38 142 THR A N 1
ATOM 1110 C CA . THR A 1 142 ? -13.036 7.016 6.175 1.00 93.38 142 THR A CA 1
ATOM 1111 C C . THR A 1 142 ? -14.399 7.496 5.671 1.00 93.38 142 THR A C 1
ATOM 1113 O O . THR A 1 142 ? -14.943 6.906 4.739 1.00 93.38 142 THR A O 1
ATOM 1116 N N . GLN A 1 143 ? -14.909 8.625 6.174 1.00 93.25 143 GLN A N 1
ATOM 1117 C CA . GLN A 1 143 ? -16.125 9.252 5.638 1.00 93.25 143 GLN A CA 1
ATOM 1118 C C . GLN A 1 143 ? -15.967 9.693 4.176 1.00 93.25 143 GLN A C 1
ATOM 1120 O O . GLN A 1 143 ? -16.849 9.442 3.358 1.00 93.25 143 GLN A O 1
ATOM 1125 N N . ARG A 1 144 ? -14.840 10.325 3.815 1.00 91.69 144 ARG A N 1
ATOM 1126 C CA . ARG A 1 144 ? -14.586 10.740 2.422 1.00 91.69 144 ARG A CA 1
ATOM 1127 C C . ARG A 1 144 ? -14.445 9.556 1.472 1.00 91.69 144 ARG A C 1
ATOM 1129 O O . ARG A 1 144 ? -14.846 9.676 0.316 1.00 91.69 144 ARG A O 1
ATOM 1136 N N . LEU A 1 145 ? -13.882 8.436 1.932 1.00 88.81 145 LEU A N 1
ATOM 1137 C CA . LEU A 1 145 ? -13.843 7.202 1.145 1.00 88.81 145 LEU A CA 1
ATOM 1138 C C . LEU A 1 145 ? -15.263 6.718 0.831 1.00 88.81 145 LEU A C 1
ATOM 1140 O O . LEU A 1 145 ? -15.589 6.571 -0.348 1.00 88.81 145 LEU A O 1
ATOM 1144 N N . ALA A 1 146 ? -16.109 6.597 1.859 1.00 89.38 146 ALA A N 1
ATOM 1145 C CA . ALA A 1 146 ? -17.494 6.150 1.718 1.00 89.38 146 ALA A CA 1
ATOM 1146 C C . ALA A 1 146 ? -18.322 7.064 0.792 1.00 89.38 146 ALA A C 1
ATOM 1148 O O . ALA A 1 146 ? -19.016 6.590 -0.105 1.00 89.38 146 ALA A O 1
ATOM 1149 N N . GLU A 1 147 ? -18.214 8.387 0.949 1.00 87.94 147 GLU A N 1
ATOM 1150 C CA . GLU A 1 147 ? -18.935 9.355 0.107 1.00 87.94 147 GLU A CA 1
ATOM 1151 C C . GLU A 1 147 ? -18.434 9.412 -1.335 1.00 87.94 147 GLU A C 1
ATOM 1153 O O . GLU A 1 147 ? -19.210 9.652 -2.259 1.00 87.94 147 GLU A O 1
ATOM 1158 N N . GLY A 1 148 ? -17.135 9.194 -1.547 1.00 81.06 148 GLY A N 1
ATOM 1159 C CA . GLY A 1 148 ? -16.526 9.185 -2.874 1.00 81.06 148 GLY A CA 1
ATOM 1160 C C . GLY A 1 148 ? -16.914 7.972 -3.724 1.00 81.06 148 GLY A C 1
ATOM 1161 O O . GLY A 1 148 ? -16.347 7.800 -4.803 1.00 81.06 148 GLY A O 1
ATOM 1162 N N . GLY A 1 149 ? -17.813 7.108 -3.232 1.00 70.00 149 GLY A N 1
ATOM 1163 C CA . GLY A 1 149 ? -18.155 5.824 -3.843 1.00 70.00 149 GLY A CA 1
ATOM 1164 C C . GLY A 1 149 ? -16.982 4.842 -3.851 1.00 70.00 149 GLY A C 1
ATOM 1165 O O . GLY A 1 149 ? -16.990 3.881 -4.619 1.00 70.00 149 GLY A O 1
ATOM 1166 N N . LYS A 1 150 ? -15.946 5.110 -3.046 1.00 60.47 150 LYS A N 1
ATOM 1167 C CA . LYS A 1 150 ? -14.796 4.227 -2.875 1.00 60.47 150 LYS A CA 1
ATOM 1168 C C . LYS A 1 150 ? -15.053 3.299 -1.693 1.00 60.47 150 LYS A C 1
ATOM 1170 O O . LYS A 1 150 ? -15.790 3.624 -0.770 1.00 60.47 150 LYS A O 1
ATOM 1175 N N . TYR A 1 151 ? -14.447 2.123 -1.783 1.00 76.81 151 TYR A N 1
ATOM 1176 C CA . TYR A 1 151 ? -14.507 1.066 -0.782 1.00 76.81 151 TYR A CA 1
ATOM 1177 C C . TYR A 1 151 ? -14.114 1.566 0.617 1.00 76.81 151 TYR A C 1
ATOM 1179 O O . TYR A 1 151 ? -13.394 2.561 0.748 1.00 76.81 151 TYR A O 1
ATOM 1187 N N . ASP A 1 152 ? -14.537 0.824 1.641 1.00 89.81 152 ASP A N 1
ATOM 1188 C CA . ASP A 1 152 ? -14.036 0.960 3.010 1.00 89.81 152 ASP A CA 1
ATOM 1189 C C . ASP A 1 152 ? -12.499 0.974 3.053 1.00 89.81 152 ASP A C 1
ATOM 1191 O O . ASP A 1 152 ? -11.818 0.450 2.160 1.00 89.81 152 ASP A O 1
ATOM 1195 N N . LEU A 1 153 ? -11.930 1.556 4.113 1.00 92.81 153 LEU A N 1
ATOM 1196 C CA . LEU A 1 153 ? -10.484 1.577 4.302 1.00 92.81 153 LEU A CA 1
ATOM 1197 C C . LEU A 1 153 ? -9.965 0.141 4.398 1.00 92.81 153 LEU A C 1
ATOM 1199 O O . LEU A 1 153 ? -10.183 -0.552 5.386 1.00 92.81 153 LEU A O 1
ATOM 1203 N N . THR A 1 154 ? -9.256 -0.301 3.365 1.00 93.56 154 THR A N 1
ATOM 1204 C CA . THR A 1 154 ? -8.599 -1.607 3.359 1.00 93.56 154 THR A CA 1
ATOM 1205 C C . THR A 1 154 ? -7.276 -1.519 4.107 1.00 93.56 154 THR A C 1
ATOM 1207 O O . THR A 1 154 ? -6.415 -0.709 3.758 1.00 93.56 154 THR A O 1
ATOM 1210 N N . VAL A 1 155 ? -7.101 -2.379 5.106 1.00 92.50 155 VAL A N 1
ATOM 1211 C CA . VAL A 1 155 ? -5.822 -2.580 5.786 1.00 92.50 155 VAL A CA 1
ATOM 1212 C C . VAL A 1 155 ? -4.935 -3.444 4.896 1.00 92.50 155 VAL A C 1
ATOM 1214 O O . VAL A 1 155 ? -5.188 -4.630 4.726 1.00 92.50 155 VAL A O 1
ATOM 1217 N N . TRP A 1 156 ? -3.888 -2.882 4.308 1.00 88.88 156 TRP A N 1
ATOM 1218 C CA . TRP A 1 156 ? -2.965 -3.629 3.458 1.00 88.88 156 TRP A CA 1
ATOM 1219 C C . TRP A 1 156 ? -1.827 -4.249 4.283 1.00 88.88 156 TRP A C 1
ATOM 1221 O O . TRP A 1 156 ? -1.379 -3.648 5.266 1.00 88.88 156 TRP A O 1
ATOM 1231 N N . PRO A 1 157 ? -1.305 -5.427 3.890 1.00 85.25 157 PRO A N 1
ATOM 1232 C CA . PRO A 1 157 ? -0.003 -5.870 4.383 1.00 85.25 157 PRO A CA 1
ATOM 1233 C C . PRO A 1 157 ? 1.080 -4.865 3.962 1.00 85.25 157 PRO A C 1
ATOM 1235 O O . PRO A 1 157 ? 0.902 -4.144 2.981 1.00 85.25 157 PRO A O 1
ATOM 1238 N N . TYR A 1 158 ? 2.216 -4.828 4.663 1.00 82.25 158 TYR A N 1
ATOM 1239 C CA . TYR A 1 158 ? 3.331 -3.960 4.276 1.00 82.25 158 TYR A CA 1
ATOM 1240 C C . TYR A 1 158 ? 3.771 -4.242 2.840 1.00 82.25 158 TYR A C 1
ATOM 1242 O O . TYR A 1 158 ? 4.126 -5.371 2.494 1.00 82.25 158 TYR A O 1
ATOM 1250 N N . HIS A 1 159 ? 3.774 -3.202 2.015 1.00 80.62 159 HIS A N 1
ATOM 1251 C CA . HIS A 1 159 ? 4.107 -3.307 0.605 1.00 80.62 159 HIS A CA 1
ATOM 1252 C C . HIS A 1 159 ? 4.882 -2.091 0.130 1.00 80.62 159 HIS A C 1
ATOM 1254 O O . HIS A 1 159 ? 4.787 -1.023 0.727 1.00 80.62 159 HIS A O 1
ATOM 1260 N N . ALA A 1 160 ? 5.686 -2.279 -0.921 1.00 76.62 160 ALA A N 1
ATOM 1261 C CA . ALA A 1 160 ? 6.420 -1.204 -1.584 1.00 76.62 160 ALA A CA 1
ATOM 1262 C C . ALA A 1 160 ? 7.131 -0.238 -0.604 1.00 76.62 160 ALA A C 1
ATOM 1264 O O . ALA A 1 160 ? 7.178 0.978 -0.790 1.00 76.62 160 ALA A O 1
ATOM 1265 N N . MET A 1 161 ? 7.687 -0.814 0.466 1.00 76.88 161 MET A N 1
ATOM 1266 C CA . MET A 1 161 ? 8.304 -0.080 1.566 1.00 76.88 161 MET A CA 1
ATOM 1267 C C . MET A 1 161 ? 9.556 0.641 1.089 1.00 76.88 161 MET A C 1
ATOM 1269 O O . MET A 1 161 ? 10.492 -0.016 0.626 1.00 76.88 161 MET A O 1
ATOM 1273 N N . LEU A 1 162 ? 9.598 1.965 1.236 1.00 71.19 162 LEU A N 1
ATOM 1274 C CA . LEU A 1 162 ? 10.740 2.777 0.827 1.00 71.19 162 LEU A CA 1
ATOM 1275 C C . LEU A 1 162 ? 12.042 2.223 1.432 1.00 71.19 162 LEU A C 1
ATOM 1277 O O . LEU A 1 162 ? 12.157 2.046 2.644 1.00 71.19 162 LEU A O 1
ATOM 1281 N N . GLY A 1 163 ? 13.023 1.938 0.571 1.00 64.56 163 GLY A N 1
ATOM 1282 C CA . GLY A 1 163 ? 14.309 1.342 0.958 1.00 64.56 163 GLY A CA 1
ATOM 1283 C C . GLY A 1 163 ? 14.317 -0.192 1.056 1.00 64.56 163 GLY A C 1
ATOM 1284 O O . GLY A 1 163 ? 15.385 -0.783 1.202 1.00 64.56 163 GLY A O 1
ATOM 1285 N N . GLY A 1 164 ? 13.163 -0.852 0.934 1.00 59.25 164 GLY A N 1
ATOM 1286 C CA . GLY A 1 164 ? 13.035 -2.308 0.890 1.00 59.25 164 GLY A CA 1
ATOM 1287 C C . GLY A 1 164 ? 13.146 -2.887 -0.524 1.00 59.25 164 GLY A C 1
ATOM 1288 O O . GLY A 1 164 ? 12.849 -2.227 -1.519 1.00 59.25 164 GLY A O 1
ATOM 1289 N N . ILE A 1 165 ? 13.507 -4.172 -0.629 1.00 68.62 165 ILE A N 1
ATOM 1290 C CA . ILE A 1 165 ? 13.608 -4.883 -1.921 1.00 68.62 165 ILE A CA 1
ATOM 1291 C C . ILE A 1 165 ? 12.285 -4.892 -2.704 1.00 68.62 165 ILE A C 1
ATOM 1293 O O . ILE A 1 165 ? 12.302 -4.899 -3.934 1.00 68.62 165 ILE A O 1
ATOM 1297 N N . GLY A 1 166 ? 11.155 -4.846 -1.993 1.00 59.25 166 GLY A N 1
ATOM 1298 C CA . GLY A 1 166 ? 9.809 -4.792 -2.558 1.00 59.25 166 GLY A CA 1
ATOM 1299 C C . GLY A 1 166 ? 9.466 -3.476 -3.265 1.00 59.25 166 GLY A C 1
ATOM 1300 O O . GLY A 1 166 ? 8.685 -3.485 -4.209 1.00 59.25 166 GLY A O 1
ATOM 1301 N N . HIS A 1 167 ? 10.087 -2.359 -2.864 1.00 73.44 167 HIS A N 1
ATOM 1302 C CA . HIS A 1 167 ? 9.890 -1.040 -3.486 1.00 73.44 167 HIS A CA 1
ATOM 1303 C C . HIS A 1 167 ? 10.620 -0.895 -4.821 1.00 73.44 167 HIS A C 1
ATOM 1305 O O . HIS A 1 167 ? 10.233 -0.083 -5.659 1.00 73.44 167 HIS A O 1
ATOM 1311 N N . ALA A 1 168 ? 11.658 -1.695 -5.051 1.00 63.84 168 ALA A N 1
ATOM 1312 C CA . ALA A 1 168 ? 12.404 -1.643 -6.293 1.00 63.84 168 ALA A CA 1
ATOM 1313 C C . ALA A 1 168 ? 11.566 -2.178 -7.468 1.00 63.84 168 ALA A C 1
ATOM 1315 O O . ALA A 1 168 ? 10.834 -3.156 -7.324 1.00 63.84 168 ALA A O 1
ATOM 1316 N N . LEU A 1 169 ? 11.738 -1.578 -8.650 1.00 60.38 169 LEU A N 1
ATOM 1317 C CA . LEU A 1 169 ? 11.161 -2.088 -9.899 1.00 60.38 169 LEU A CA 1
ATOM 1318 C C . LEU A 1 169 ? 11.562 -3.550 -10.153 1.00 60.38 169 LEU A C 1
ATOM 1320 O O . LEU A 1 169 ? 12.657 -3.973 -9.767 1.00 60.38 169 LEU A O 1
ATOM 1324 N N . VAL A 1 170 ? 10.723 -4.312 -10.848 1.00 58.88 170 VAL A N 1
ATOM 1325 C CA . VAL A 1 170 ? 11.096 -5.665 -11.291 1.00 58.88 170 VAL A CA 1
ATOM 1326 C C . VAL A 1 170 ? 12.314 -5.606 -12.215 1.00 58.88 170 VAL A C 1
ATOM 1328 O O . VAL A 1 170 ? 12.462 -4.675 -13.003 1.00 58.88 170 VAL A O 1
ATOM 1331 N N . SER A 1 171 ? 13.211 -6.590 -12.098 1.00 56.34 171 SER A N 1
ATOM 1332 C CA . SER A 1 171 ? 14.543 -6.590 -12.724 1.00 56.34 171 SER A CA 1
ATOM 1333 C C . SER A 1 171 ? 14.568 -6.188 -14.201 1.00 56.34 171 SER A C 1
ATOM 1335 O O . SER A 1 171 ? 15.325 -5.297 -14.556 1.00 56.34 171 SER A O 1
ATOM 1337 N N . GLY A 1 172 ? 13.705 -6.723 -15.061 1.00 52.84 172 GLY A N 1
ATOM 1338 C CA . GLY A 1 172 ? 13.737 -6.322 -16.472 1.00 52.84 172 GLY A CA 1
ATOM 1339 C C . GLY A 1 172 ? 13.054 -4.979 -16.793 1.00 52.84 172 GLY A C 1
ATOM 1340 O O . GLY A 1 172 ? 13.247 -4.461 -17.886 1.00 52.84 172 GLY A O 1
ATOM 1341 N N . ALA A 1 173 ? 12.315 -4.354 -15.865 1.00 49.34 173 ALA A N 1
ATOM 1342 C CA . ALA A 1 173 ? 11.966 -2.931 -15.975 1.00 49.34 173 ALA A CA 1
ATOM 1343 C C . ALA A 1 173 ? 13.181 -2.038 -15.649 1.00 49.34 173 ALA A C 1
ATOM 1345 O O . ALA A 1 173 ? 13.255 -0.901 -16.113 1.00 49.34 173 ALA A O 1
ATOM 1346 N N . LYS A 1 174 ? 14.155 -2.560 -14.886 1.00 49.03 174 LYS A N 1
ATOM 1347 C CA . LYS A 1 174 ? 15.443 -1.899 -14.617 1.00 49.03 174 LYS A CA 1
ATOM 1348 C C . LYS A 1 174 ? 16.450 -2.074 -15.756 1.00 49.03 174 LYS A C 1
ATOM 1350 O O . LYS A 1 174 ? 17.293 -1.202 -15.935 1.00 49.03 174 LYS A O 1
ATOM 1355 N N . ASP A 1 175 ? 16.344 -3.156 -16.530 1.00 44.41 175 ASP A N 1
ATOM 1356 C CA . ASP A 1 175 ? 17.224 -3.446 -17.675 1.00 44.41 175 ASP A CA 1
ATOM 1357 C C . ASP A 1 175 ? 16.869 -2.661 -18.952 1.00 44.41 175 ASP A C 1
ATOM 1359 O O . ASP A 1 175 ? 17.550 -2.792 -19.974 1.00 44.41 175 ASP A O 1
ATOM 1363 N N . VAL A 1 176 ? 15.851 -1.788 -18.913 1.00 45.59 176 VAL A N 1
ATOM 1364 C CA . VAL A 1 176 ? 15.594 -0.806 -19.978 1.00 45.59 176 VAL A CA 1
ATOM 1365 C C . VAL A 1 176 ? 16.744 0.202 -19.984 1.00 45.59 176 VAL A C 1
ATOM 1367 O O . VAL A 1 176 ? 16.722 1.206 -19.278 1.00 45.59 176 VAL A O 1
ATOM 1370 N N . ARG A 1 177 ? 17.789 -0.161 -20.735 1.00 39.66 177 ARG A N 1
ATOM 1371 C CA . ARG A 1 177 ? 19.062 0.519 -21.010 1.00 39.66 177 ARG A CA 1
ATOM 1372 C C . ARG A 1 177 ? 19.213 1.894 -20.353 1.00 39.66 177 ARG A C 1
ATOM 1374 O O . ARG A 1 177 ? 18.545 2.858 -20.714 1.00 39.66 177 ARG A O 1
ATOM 1381 N N . ALA A 1 178 ? 20.217 1.951 -19.481 1.00 34.31 178 ALA A N 1
ATOM 1382 C CA . ALA A 1 178 ? 20.814 3.039 -18.700 1.00 34.31 178 ALA A CA 1
ATOM 1383 C C . ALA A 1 178 ? 21.085 4.411 -19.381 1.00 34.31 178 ALA A C 1
ATOM 1385 O O . ALA A 1 178 ? 22.047 5.094 -19.033 1.00 34.31 178 ALA A O 1
ATOM 1386 N N . ARG A 1 179 ? 20.257 4.881 -20.317 1.00 34.62 179 ARG A N 1
ATOM 1387 C CA . ARG A 1 179 ? 20.273 6.251 -20.848 1.00 34.62 179 ARG A CA 1
ATOM 1388 C C . ARG A 1 179 ? 18.866 6.707 -21.223 1.00 34.62 179 ARG A C 1
ATOM 1390 O O . ARG A 1 179 ? 18.581 6.881 -22.402 1.00 34.62 179 ARG A O 1
ATOM 1397 N N . ARG A 1 180 ? 17.997 6.961 -20.241 1.00 32.91 180 ARG A N 1
ATOM 1398 C CA . ARG A 1 180 ? 16.927 7.971 -20.357 1.00 32.91 180 ARG A CA 1
ATOM 1399 C C . ARG A 1 180 ? 16.202 8.172 -19.034 1.00 32.91 180 ARG A C 1
ATOM 1401 O O . ARG A 1 180 ? 16.170 7.290 -18.187 1.00 32.91 180 ARG A O 1
ATOM 1408 N N . PHE A 1 181 ? 15.690 9.388 -18.880 1.00 30.33 181 PHE A N 1
ATOM 1409 C CA . PHE A 1 181 ? 15.033 9.935 -17.699 1.00 30.33 181 PHE A CA 1
ATOM 1410 C C . PHE A 1 181 ? 13.968 8.989 -17.124 1.00 30.33 181 PHE A C 1
ATOM 1412 O O . PHE A 1 181 ? 12.822 8.991 -17.561 1.00 30.33 181 PHE A O 1
ATOM 1419 N N . LEU A 1 182 ? 14.343 8.235 -16.093 1.00 32.22 182 LEU A N 1
ATOM 1420 C CA . LEU A 1 182 ? 13.405 7.733 -15.097 1.00 32.22 182 LEU A CA 1
ATOM 1421 C C . LEU A 1 182 ? 12.909 8.949 -14.311 1.00 32.22 182 LEU A C 1
ATOM 1423 O O . LEU A 1 182 ? 13.582 9.421 -13.396 1.00 32.22 182 LEU A O 1
ATOM 1427 N N . GLN A 1 183 ? 11.766 9.502 -14.704 1.00 29.81 183 GLN A N 1
ATOM 1428 C CA . GLN A 1 183 ? 11.009 10.397 -13.838 1.00 29.81 183 GLN A CA 1
ATOM 1429 C C . GLN A 1 183 ? 9.908 9.566 -13.181 1.00 29.81 183 GLN A C 1
ATOM 1431 O O . GLN A 1 183 ? 8.969 9.175 -13.876 1.00 29.81 183 GLN A O 1
ATOM 1436 N N . PRO A 1 184 ? 10.022 9.252 -11.878 1.00 34.19 184 PRO A N 1
ATOM 1437 C CA . PRO A 1 184 ? 8.918 8.649 -11.162 1.00 34.19 184 PRO A CA 1
ATOM 1438 C C . PRO A 1 184 ? 7.761 9.646 -11.144 1.00 34.19 184 PRO A C 1
ATOM 1440 O O . PRO A 1 184 ? 7.883 10.746 -10.605 1.00 34.19 184 PRO A O 1
ATOM 1443 N N . LEU A 1 185 ? 6.633 9.267 -11.741 1.00 32.38 185 LEU A N 1
ATOM 1444 C CA . LEU A 1 185 ? 5.383 9.986 -11.537 1.00 32.38 185 LEU A CA 1
ATOM 1445 C C . LEU A 1 185 ? 4.790 9.502 -10.211 1.00 32.38 185 LEU A C 1
ATOM 1447 O O . LEU A 1 185 ? 4.164 8.447 -10.143 1.00 32.38 185 LEU A O 1
ATOM 1451 N N . THR A 1 186 ? 4.999 10.264 -9.140 1.00 33.28 186 THR A N 1
ATOM 1452 C CA . THR A 1 186 ? 4.257 10.087 -7.888 1.00 33.28 186 THR A CA 1
ATOM 1453 C C . THR A 1 186 ? 2.871 10.701 -8.070 1.00 33.28 186 THR A C 1
ATOM 1455 O O . THR A 1 186 ? 2.724 11.921 -8.002 1.00 33.28 186 THR A O 1
ATOM 1458 N N . ASN A 1 187 ? 1.843 9.897 -8.340 1.00 26.69 187 ASN A N 1
ATOM 1459 C CA . ASN A 1 187 ? 0.470 10.400 -8.323 1.00 26.69 187 ASN A CA 1
ATOM 1460 C C . ASN A 1 187 ? -0.512 9.370 -7.760 1.00 26.69 187 ASN A C 1
ATOM 1462 O O . ASN A 1 187 ? -0.938 8.467 -8.475 1.00 26.69 187 ASN A O 1
ATOM 1466 N N . ARG A 1 188 ? -0.922 9.574 -6.502 1.00 32.41 188 ARG A N 1
ATOM 1467 C CA . ARG A 1 188 ? -2.231 9.169 -5.968 1.00 32.41 188 ARG A CA 1
ATOM 1468 C C . ARG A 1 188 ? -2.666 10.142 -4.859 1.00 32.41 188 ARG A C 1
ATOM 1470 O O . ARG A 1 188 ? -2.393 9.891 -3.696 1.00 32.41 188 ARG A O 1
ATOM 1477 N N . GLY A 1 189 ? -3.386 11.214 -5.213 1.00 28.97 189 GLY A N 1
ATOM 1478 C CA . GLY A 1 189 ? -4.149 12.040 -4.252 1.00 28.97 189 GLY A CA 1
ATOM 1479 C C . GLY A 1 189 ? -3.305 12.790 -3.206 1.00 28.97 189 GLY A C 1
ATOM 1480 O O . GLY A 1 189 ? -2.086 12.647 -3.192 1.00 28.97 189 GLY A O 1
ATOM 1481 N N . PRO A 1 190 ? -3.907 13.663 -2.373 1.00 27.98 190 PRO A N 1
ATOM 1482 C CA . PRO A 1 190 ? -3.140 14.531 -1.488 1.00 27.98 190 PRO A CA 1
ATOM 1483 C C . PRO A 1 190 ? -2.338 13.678 -0.504 1.00 27.98 190 PRO A C 1
ATOM 1485 O O . PRO A 1 190 ? -2.891 12.836 0.201 1.00 27.98 190 PRO A O 1
ATOM 1488 N N . ALA A 1 191 ? -1.028 13.909 -0.490 1.00 29.55 191 ALA A N 1
ATOM 1489 C CA . ALA A 1 191 ? -0.102 13.341 0.473 1.00 29.55 191 ALA A CA 1
ATOM 1490 C C . ALA A 1 191 ? -0.680 13.430 1.898 1.00 29.55 191 ALA A C 1
ATOM 1492 O O . ALA A 1 191 ? -1.117 14.517 2.296 1.00 29.55 191 ALA A O 1
ATOM 1493 N N . PRO A 1 192 ? -0.648 12.358 2.711 1.00 32.09 192 PRO A N 1
ATOM 1494 C CA . PRO A 1 192 ? -0.765 12.540 4.142 1.00 32.09 192 PRO A CA 1
ATOM 1495 C C . PRO A 1 192 ? 0.515 13.253 4.597 1.00 32.09 192 PRO A C 1
ATOM 1497 O O . PRO A 1 192 ? 1.586 12.667 4.673 1.00 32.09 192 PRO A O 1
ATOM 1500 N N . ILE A 1 193 ? 0.372 14.559 4.826 1.00 33.41 193 ILE A N 1
ATOM 1501 C CA . ILE A 1 193 ? 1.218 15.409 5.668 1.00 33.41 193 ILE A CA 1
ATOM 1502 C C . ILE A 1 193 ? 2.711 15.409 5.296 1.00 33.41 193 ILE A C 1
ATOM 1504 O O . ILE A 1 193 ? 3.527 14.711 5.881 1.00 33.41 193 ILE A O 1
ATOM 1508 N N . THR A 1 194 ? 3.105 16.354 4.440 1.00 26.52 194 THR A N 1
ATOM 1509 C CA . THR A 1 194 ? 4.314 17.153 4.700 1.00 26.52 194 THR A CA 1
ATOM 1510 C C . THR A 1 194 ? 4.040 18.616 4.328 1.00 26.52 194 THR A C 1
ATOM 1512 O O . THR A 1 194 ? 3.816 18.945 3.170 1.00 26.52 194 THR A O 1
ATOM 1515 N N . ARG A 1 195 ? 4.060 19.492 5.346 1.00 23.64 195 ARG A N 1
ATOM 1516 C CA . ARG A 1 195 ? 3.963 20.969 5.297 1.00 23.64 195 ARG A CA 1
ATOM 1517 C C . ARG A 1 195 ? 2.643 21.593 4.807 1.00 23.64 195 ARG A C 1
ATOM 1519 O O . ARG A 1 195 ? 2.490 21.925 3.639 1.00 23.64 195 ARG A O 1
ATOM 1526 N N . TRP A 1 196 ? 1.801 21.980 5.766 1.00 25.61 196 TRP A N 1
ATOM 1527 C CA . TRP A 1 196 ? 1.107 23.271 5.691 1.00 25.61 196 TRP A CA 1
ATOM 1528 C C . TRP A 1 196 ? 1.949 24.286 6.463 1.00 25.61 196 TRP A C 1
ATOM 1530 O O . TRP A 1 196 ? 2.128 24.165 7.672 1.00 25.61 196 TRP A O 1
ATOM 1540 N N . GLY A 1 197 ? 2.563 25.222 5.741 1.00 24.19 197 GLY A N 1
ATOM 1541 C CA . GLY A 1 197 ? 3.280 26.336 6.347 1.00 24.19 197 GLY A CA 1
ATOM 1542 C C . GLY A 1 197 ? 2.293 27.293 7.006 1.00 24.19 197 GLY A C 1
ATOM 1543 O O . GLY A 1 197 ? 1.307 27.687 6.390 1.00 24.19 197 GLY A O 1
ATOM 1544 N N . CYS A 1 198 ? 2.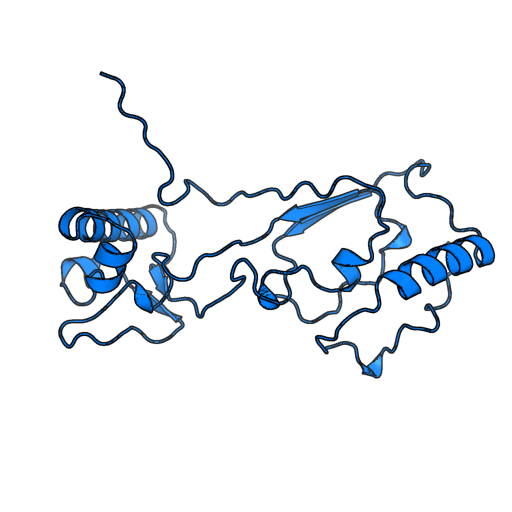579 27.674 8.249 1.00 24.80 198 CYS A N 1
ATOM 1545 C CA . CYS A 1 198 ? 2.013 28.868 8.851 1.00 24.80 198 CYS A CA 1
ATOM 1546 C C . CYS A 1 198 ? 2.388 30.082 7.992 1.00 24.80 198 CYS A C 1
ATOM 1548 O O . CYS A 1 198 ? 3.570 30.383 7.830 1.00 24.80 198 CYS A O 1
ATOM 1550 N N . THR A 1 199 ? 1.390 30.804 7.503 1.00 28.53 199 THR A N 1
ATOM 1551 C CA . THR A 1 199 ? 1.525 32.224 7.175 1.00 28.53 199 THR A CA 1
ATOM 1552 C C . THR A 1 199 ? 0.400 32.941 7.899 1.00 28.53 199 THR A C 1
ATOM 1554 O O . THR A 1 199 ? -0.770 32.749 7.561 1.00 28.53 199 THR A O 1
ATOM 1557 N N . GLY A 1 200 ? 0.774 33.670 8.951 1.00 29.20 200 GLY A N 1
ATOM 1558 C CA . GLY A 1 200 ? 0.012 34.828 9.409 1.00 29.20 200 GLY A CA 1
ATOM 1559 C C . GLY A 1 200 ? 0.275 36.035 8.520 1.00 29.20 200 GLY A C 1
ATOM 1560 O O . GLY A 1 200 ? 1.104 35.910 7.586 1.00 29.20 200 GLY A O 1
#

Radius of gyration: 22.46 Å; Cα contacts (8 Å, |Δi|>4): 247; chains: 1; bounding box: 48×56×62 Å

Secondary structure (DSSP, 8-state):
-PPPPPPTT--GGGTT------HHHHHHHHHHHHHHTT---TTS-SS--EEEEES-BTTT--S---SSGGG-SEEEEE---B-SS-TTBGGGEE-SSSPPPPTT-EE-HHHHHTTSSEE-HHHHHHTT--HHHHHHHHHHHHHHHHHTTPPPEE-BPS-SBTTSTTTSBPHHHH-S-S-S-------SSS-S-S------

Mean predicted aligned error: 13.74 Å

Sequence (200 aa):
MAELPLPPHFDPSRVGEVSRVPYEDRAREAVVWADEHGVGPAAEDVFRLCLLAVDVQNTFCVPDFYRNLGEITQVLPSLDTHHAMQVFHAIWLVDEDGEHPAAYTLVSADDIAAGRWRVNSAVAEALGIDPDYANRHLAHYTQRLAEGGKYDLTVWPYHAMLGGIGHALVSGAKDVRARRFLQPLTNRGPAPITRWGCTG